Protein AF-A0AA92IZG4-F1 (afdb_monomer)

Mean predicted aligned error: 3.79 Å

Organism: NCBI:txid1854492

pLDDT: mean 94.08, std 7.0, range [58.72, 98.75]

Foldseek 3Di:
DDFDFPAAADDPHPHVAGLQLQLPSLLVRRVVSVVVVVVVCVVVVHDDPLEDEFEDAESSLLSRLSNLVVCVVPPVVPHNHAEYERFLYQQQQLVCLQVCLVQNFQCNQPRVLQNLLSLCVVPVVLDPALVQWFDPPCSVCSNVCPPDPPDPCSSVVADDDDRVRRPPNTTDPVNSCCSNPPCPNSSSVSSNSSNSADDARDHQYEYEFACLHRHRHPVSSVVRQCRNVVVVHDRYYYYHCNVVLCVVVNPCVVVPVVCRSVDVRPPRSVVVSVVVSVVRVVVRD

Sequence (285 aa):
MVATDYYLGYARSNYPYHPFMHADTTANTVMDSLRAARNTAHLRGITLSDKVMLTGFSQGGHASLATQRRIEADHTGEFNVVATAHLVGPYEVSKALINGVSQPIGGVQALVPFQIISWQKIYGDVYAQASDVFNAPYDSTIETLMPIVNYPLDLGKLPRGTPEEAKNAMFKPAYLRDLVENPANGTIVAAKKQDVLGWDPKAPMMLCSGKNDPVVKFFHAQDAFDDFRSRGMKNIALVDVDKNIAQTFGHVRDTDMPTYLREYHGTYDFQFCTQVAKHFFDAYQ

InterPro domains:
  IPR005152 Lipase, secreted [PF03583] (24-68)
  IPR005152 Lipase, secreted [PTHR34853] (2-254)
  IPR029058 Alpha/Beta hydrolase fold [G3DSA:3.40.50.1820] (1-284)
  IPR029058 Alpha/Beta hydrolase fold [SSF53474] (2-241)

Nearest PDB structures (foldseek):
  3h2h-assembly1_A  TM=8.718E-01  e=1.310E-20  Xanthomonas oryzae pv. oryzae
  3h2j-assembly1_A  TM=8.690E-01  e=8.936E-21  Xanthomonas oryzae pv. oryzae
  3h2k-assembly1_A  TM=8.710E-01  e=1.544E-20  Xanthomonas oryzae pv. oryzae
  3h2g-assembly1_A  TM=8.685E-01  e=1.921E-20  Xanthomonas oryzae pv. oryzae
  3h2i-assembly1_A  TM=8.702E-01  e=3.505E-20  Xanthomonas oryzae pv. oryzae

Radius of gyration: 19.17 Å; Cα contacts (8 Å, |Δi|>4): 460; chains: 1; bounding box: 47×45×59 Å

Structure (mmCIF, N/CA/C/O backbone):
data_AF-A0AA92IZG4-F1
#
_entry.id   AF-A0AA92IZG4-F1
#
loop_
_atom_site.group_PDB
_atom_site.id
_atom_site.type_symbol
_atom_site.label_atom_id
_atom_site.label_alt_id
_atom_site.label_comp_id
_atom_site.label_asym_id
_atom_site.label_entity_id
_atom_site.label_seq_id
_atom_site.pdbx_PDB_ins_code
_atom_site.Cartn_x
_atom_site.Cartn_y
_atom_site.Cartn_z
_atom_site.occupancy
_atom_site.B_iso_or_equiv
_atom_site.auth_seq_id
_atom_site.auth_comp_id
_atom_site.auth_asym_id
_atom_site.auth_atom_id
_atom_site.pdbx_PDB_model_num
ATOM 1 N N . MET A 1 1 ? -2.026 0.748 24.895 1.00 63.00 1 MET A N 1
ATOM 2 C CA . MET A 1 1 ? -0.871 -0.065 24.449 1.00 63.00 1 MET A CA 1
ATOM 3 C C . ME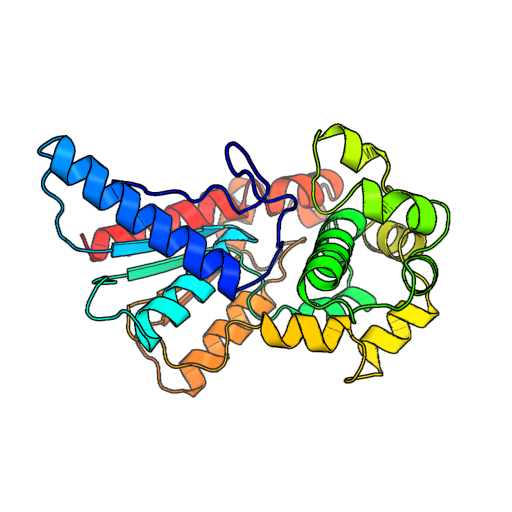T A 1 1 ? -0.827 -0.012 22.931 1.00 63.00 1 MET A C 1
ATOM 5 O O . MET A 1 1 ? -1.894 -0.075 22.340 1.00 63.00 1 MET A O 1
ATOM 9 N N . VAL A 1 2 ? 0.350 0.138 22.316 1.00 71.25 2 VAL A N 1
ATOM 10 C CA . VAL A 1 2 ? 0.512 0.064 20.851 1.00 71.25 2 VAL A CA 1
ATOM 11 C C . VAL A 1 2 ? 1.173 -1.271 20.527 1.00 71.25 2 VAL A C 1
ATOM 13 O O . VAL A 1 2 ? 2.229 -1.570 21.081 1.00 71.25 2 VAL A O 1
ATOM 16 N N . ALA A 1 3 ? 0.535 -2.074 19.680 1.00 63.59 3 ALA A N 1
ATOM 17 C CA . ALA A 1 3 ? 1.096 -3.311 19.153 1.00 63.59 3 ALA A CA 1
ATOM 18 C C . ALA A 1 3 ? 1.493 -3.062 17.697 1.00 63.59 3 ALA A C 1
ATOM 20 O O . ALA A 1 3 ? 0.652 -2.686 16.886 1.00 63.59 3 ALA A O 1
ATOM 21 N N . THR A 1 4 ? 2.775 -3.221 17.388 1.00 66.44 4 THR A N 1
ATOM 22 C CA . THR A 1 4 ? 3.298 -3.115 16.023 1.00 66.44 4 THR A CA 1
ATOM 23 C C . THR A 1 4 ? 3.664 -4.509 15.551 1.00 66.44 4 THR A C 1
ATOM 25 O O . THR A 1 4 ? 4.287 -5.263 16.306 1.00 66.44 4 THR A O 1
ATOM 28 N N . ASP A 1 5 ? 3.308 -4.881 14.330 1.00 63.41 5 ASP A N 1
ATOM 29 C CA . ASP A 1 5 ? 3.906 -6.045 13.702 1.00 63.41 5 ASP A CA 1
ATOM 30 C C . ASP A 1 5 ? 5.224 -5.645 13.032 1.00 63.41 5 ASP A C 1
ATOM 32 O O . ASP A 1 5 ? 5.352 -4.612 12.379 1.00 63.41 5 ASP A O 1
ATOM 36 N N . TYR A 1 6 ? 6.244 -6.471 13.232 1.00 58.72 6 TYR A N 1
ATOM 37 C CA . TYR A 1 6 ? 7.354 -6.508 12.296 1.00 58.72 6 TYR A CA 1
ATOM 38 C C . TYR A 1 6 ? 6.941 -7.551 11.283 1.00 58.72 6 TYR A C 1
ATOM 40 O O . TYR A 1 6 ? 6.874 -8.731 11.633 1.00 58.72 6 TYR A O 1
ATOM 48 N N . TYR A 1 7 ? 6.573 -7.102 10.084 1.00 67.38 7 TYR A N 1
ATOM 49 C CA . TYR A 1 7 ? 6.135 -8.001 9.031 1.00 67.38 7 TYR A CA 1
ATOM 50 C C . TYR A 1 7 ? 7.064 -9.218 8.922 1.00 67.38 7 TYR A C 1
ATOM 52 O O . TYR A 1 7 ? 8.275 -9.109 9.159 1.00 67.38 7 TYR A O 1
ATOM 60 N N . LEU A 1 8 ? 6.507 -10.369 8.527 1.00 77.88 8 LEU A N 1
ATOM 61 C CA . LEU A 1 8 ? 7.309 -11.558 8.225 1.00 77.88 8 LEU A CA 1
ATOM 62 C C . LEU A 1 8 ? 8.503 -11.164 7.346 1.00 77.88 8 LEU A C 1
ATOM 64 O O . LEU A 1 8 ? 8.367 -10.297 6.486 1.00 77.88 8 LEU A O 1
ATOM 68 N N . GLY A 1 9 ? 9.665 -11.759 7.609 1.00 72.25 9 GLY A N 1
ATOM 69 C CA . GLY A 1 9 ? 10.919 -11.459 6.909 1.00 72.25 9 GLY A CA 1
ATOM 70 C C . GLY A 1 9 ? 11.771 -10.344 7.512 1.00 72.25 9 GLY A C 1
ATOM 71 O O . GLY A 1 9 ? 12.913 -10.181 7.092 1.00 72.25 9 GLY A O 1
ATOM 72 N N . TYR A 1 10 ? 11.267 -9.604 8.505 1.00 76.75 10 TYR A N 1
ATOM 73 C CA . TYR A 1 10 ? 12.008 -8.513 9.142 1.00 76.75 10 TYR A CA 1
ATOM 74 C C . TYR A 1 10 ? 12.275 -8.717 10.636 1.00 76.75 10 TYR A C 1
ATOM 76 O O . TYR A 1 10 ? 11.626 -9.501 11.332 1.00 76.75 10 TYR A O 1
ATOM 84 N N . ALA A 1 11 ? 13.241 -7.944 11.143 1.00 81.62 11 ALA A N 1
ATOM 85 C CA . ALA A 1 11 ? 13.651 -7.907 12.544 1.00 81.62 11 ALA A CA 1
ATOM 86 C C . ALA A 1 11 ? 13.966 -9.304 13.112 1.00 81.62 11 ALA A C 1
ATOM 88 O O . ALA A 1 11 ? 14.992 -9.886 12.779 1.00 81.62 11 ALA A O 1
ATOM 89 N N . ARG A 1 12 ? 13.114 -9.827 14.003 1.00 83.31 12 ARG A N 1
ATOM 90 C CA . ARG A 1 12 ? 13.300 -11.132 14.664 1.00 83.31 12 ARG A CA 1
ATOM 91 C C . ARG A 1 12 ? 12.472 -12.259 14.040 1.00 83.31 12 ARG A C 1
ATOM 93 O O . ARG A 1 12 ? 12.443 -13.355 14.594 1.00 83.31 12 ARG A O 1
ATOM 100 N N . SER A 1 13 ? 11.790 -12.002 12.925 1.00 84.06 13 SER A N 1
ATOM 101 C CA . SER A 1 13 ? 11.112 -13.046 12.159 1.00 84.06 13 SER A CA 1
ATOM 102 C C . SER A 1 13 ? 12.136 -14.044 11.613 1.00 84.06 13 SER A C 1
ATOM 104 O O . SER A 1 13 ? 13.119 -13.647 10.998 1.00 84.06 13 SER A O 1
ATOM 106 N N . ASN A 1 14 ? 11.868 -15.340 11.768 1.00 86.25 14 ASN A N 1
ATOM 107 C CA . ASN A 1 14 ? 12.626 -16.410 11.109 1.00 86.25 14 ASN A CA 1
ATOM 108 C C . ASN A 1 14 ? 12.105 -16.737 9.695 1.00 86.25 14 ASN A C 1
ATOM 110 O O . ASN A 1 14 ? 12.655 -17.611 9.028 1.00 86.25 14 ASN A O 1
ATOM 114 N N . TYR A 1 15 ? 11.037 -16.068 9.247 1.00 87.75 15 TYR A N 1
ATOM 115 C CA . TYR A 1 15 ? 10.500 -16.228 7.899 1.00 87.75 15 TYR A CA 1
ATOM 116 C C . TYR A 1 15 ? 11.519 -15.741 6.848 1.00 87.75 15 TYR A C 1
ATOM 118 O O . TYR A 1 15 ? 12.104 -14.675 7.039 1.00 87.75 15 TYR A O 1
ATOM 126 N N . PRO A 1 16 ? 11.749 -16.486 5.751 1.00 87.50 16 PRO A N 1
ATOM 127 C CA . PRO A 1 16 ? 12.904 -16.279 4.871 1.00 87.50 16 PRO A CA 1
ATOM 128 C C . PRO A 1 16 ? 12.793 -15.088 3.908 1.00 87.50 16 PRO A C 1
ATOM 130 O O . PRO A 1 16 ? 13.738 -14.836 3.165 1.00 87.50 16 PRO A O 1
ATOM 133 N N . TYR A 1 17 ? 11.656 -14.392 3.860 1.00 88.56 17 TYR A N 1
ATOM 134 C CA . TYR A 1 17 ? 11.449 -13.205 3.026 1.00 88.56 17 TYR A CA 1
ATOM 135 C C . TYR A 1 17 ? 10.302 -12.337 3.543 1.00 88.56 17 TYR A C 1
ATOM 137 O O . TYR A 1 17 ? 9.520 -12.791 4.372 1.00 88.56 17 TYR A O 1
ATOM 145 N N . HIS A 1 18 ? 10.168 -11.104 3.051 1.00 90.12 18 HIS A N 1
ATOM 146 C CA . HIS A 1 18 ? 9.008 -10.277 3.368 1.00 90.12 18 HIS A CA 1
ATOM 147 C C . HIS A 1 18 ? 7.887 -10.431 2.328 1.00 90.12 18 HIS A C 1
ATOM 149 O O . HIS A 1 18 ? 8.114 -10.098 1.168 1.00 90.12 18 HIS A O 1
ATOM 155 N N . PRO A 1 19 ? 6.680 -10.919 2.690 1.00 92.69 19 PRO A N 1
ATOM 156 C CA . PRO A 1 19 ? 5.539 -10.985 1.778 1.00 92.69 19 PRO A CA 1
ATOM 157 C C . PRO A 1 19 ? 4.939 -9.582 1.586 1.00 92.69 19 PRO A C 1
ATOM 159 O O . PRO A 1 19 ? 3.884 -9.248 2.130 1.00 92.69 19 PRO A O 1
ATOM 162 N N . PHE A 1 20 ? 5.652 -8.728 0.849 1.00 92.69 20 PHE A N 1
ATOM 163 C CA . PHE A 1 20 ? 5.279 -7.332 0.648 1.00 92.69 20 PHE A CA 1
ATOM 164 C C . PHE A 1 20 ? 3.915 -7.223 -0.030 1.00 92.69 20 PHE A C 1
ATOM 166 O O . PHE A 1 20 ? 3.638 -7.912 -1.014 1.00 92.69 20 PHE A O 1
ATOM 173 N N . MET A 1 21 ? 3.069 -6.335 0.500 1.00 93.25 21 MET A N 1
ATOM 174 C CA . MET A 1 21 ? 1.717 -6.087 -0.013 1.00 93.25 21 MET A CA 1
ATOM 175 C C . MET A 1 21 ? 0.839 -7.347 -0.111 1.00 93.25 21 MET A C 1
ATOM 177 O O . MET A 1 21 ? -0.011 -7.429 -0.991 1.00 93.25 21 MET A O 1
ATOM 181 N N . HIS A 1 22 ? 1.030 -8.336 0.770 1.00 96.50 22 HIS A N 1
ATOM 182 C CA . HIS A 1 22 ? 0.180 -9.525 0.824 1.00 96.50 22 HIS A CA 1
ATOM 183 C C . HIS A 1 22 ? -0.827 -9.441 1.983 1.00 96.50 22 HIS A C 1
ATOM 185 O O . HIS A 1 22 ? -0.467 -9.575 3.157 1.00 96.50 22 HIS A O 1
ATOM 191 N N . ALA A 1 23 ? -2.097 -9.209 1.641 1.00 96.00 23 ALA A N 1
ATOM 192 C CA . ALA A 1 23 ? -3.153 -8.842 2.585 1.00 96.00 23 ALA A CA 1
ATOM 193 C C . ALA A 1 23 ? -3.338 -9.877 3.708 1.00 96.00 23 ALA A C 1
ATOM 195 O O . ALA A 1 23 ? -3.396 -9.511 4.881 1.00 96.00 23 ALA A O 1
ATOM 196 N N . ASP A 1 24 ? -3.371 -11.166 3.362 1.00 94.25 24 ASP A N 1
ATOM 197 C CA . ASP A 1 24 ? -3.671 -12.233 4.321 1.00 94.25 24 ASP A CA 1
ATOM 198 C C . ASP A 1 24 ? -2.543 -12.447 5.332 1.00 94.25 24 ASP A C 1
ATOM 200 O O . ASP A 1 24 ? -2.790 -12.573 6.534 1.00 94.25 24 ASP A O 1
ATOM 204 N N . THR A 1 25 ? -1.286 -12.460 4.871 1.00 92.81 25 THR A N 1
ATOM 205 C CA . THR A 1 25 ? -0.144 -12.622 5.787 1.00 92.81 25 THR A CA 1
ATOM 206 C C . THR A 1 25 ? -0.041 -11.443 6.732 1.00 92.81 25 THR A C 1
ATOM 208 O O . THR A 1 25 ? 0.192 -11.647 7.918 1.00 92.81 25 THR A O 1
ATOM 211 N N . THR A 1 26 ? -0.253 -10.230 6.226 1.00 92.00 26 THR A N 1
ATOM 212 C CA . THR A 1 26 ? -0.166 -9.026 7.044 1.00 92.00 26 THR A CA 1
ATOM 213 C C . THR A 1 26 ? -1.316 -8.928 8.048 1.00 92.00 26 THR A C 1
ATOM 215 O O . THR A 1 26 ? -1.090 -8.604 9.209 1.00 92.00 26 THR A O 1
ATOM 218 N N . ALA A 1 27 ? -2.544 -9.282 7.661 1.00 94.69 27 ALA A N 1
ATOM 219 C CA . ALA A 1 27 ? -3.656 -9.331 8.609 1.00 94.69 27 ALA A CA 1
ATOM 220 C C . ALA A 1 27 ? -3.384 -10.318 9.757 1.00 94.69 27 ALA A C 1
ATOM 222 O O . ALA A 1 27 ? -3.639 -10.008 10.923 1.00 94.69 27 ALA A O 1
ATOM 223 N N . ASN A 1 28 ? -2.817 -11.488 9.445 1.00 93.31 28 ASN A N 1
ATOM 224 C CA . ASN A 1 28 ? -2.456 -12.478 10.457 1.00 93.31 28 ASN A CA 1
ATOM 225 C C . ASN A 1 28 ? -1.348 -11.972 11.394 1.00 93.31 28 ASN A C 1
ATOM 227 O O . ASN A 1 28 ? -1.492 -12.104 12.609 1.00 93.31 28 ASN A O 1
ATOM 231 N N . THR A 1 29 ? -0.287 -11.339 10.874 1.00 92.69 29 THR A N 1
ATOM 232 C CA . THR A 1 29 ? 0.798 -10.808 11.723 1.00 92.69 29 THR A CA 1
ATOM 233 C C . THR A 1 29 ? 0.321 -9.715 12.669 1.00 92.69 29 THR A C 1
ATOM 235 O O . THR A 1 29 ? 0.720 -9.705 13.835 1.00 92.69 29 THR A O 1
ATOM 238 N N . VAL A 1 30 ? -0.562 -8.823 12.211 1.00 93.94 30 VAL A N 1
ATOM 239 C CA . VAL A 1 30 ? -1.139 -7.778 13.068 1.00 93.94 30 VAL A CA 1
ATOM 240 C C . VAL A 1 30 ? -2.016 -8.394 14.163 1.00 93.94 30 VAL A C 1
ATOM 242 O O . VAL A 1 30 ? -1.861 -8.040 15.335 1.00 93.94 30 VAL A O 1
ATOM 245 N N . MET A 1 31 ? -2.891 -9.350 13.830 1.00 94.62 31 MET A N 1
ATOM 246 C CA . MET A 1 31 ? -3.725 -10.039 14.828 1.00 94.62 31 MET A CA 1
ATOM 247 C C . MET A 1 31 ? -2.884 -10.800 15.864 1.00 94.62 31 MET A C 1
ATOM 249 O O . MET A 1 31 ? -3.161 -10.717 17.062 1.00 94.62 31 MET A O 1
ATOM 253 N N . ASP A 1 32 ? -1.819 -11.482 15.443 1.00 94.25 32 ASP A N 1
ATOM 254 C CA . ASP A 1 32 ? -0.908 -12.175 16.360 1.00 94.25 32 ASP A CA 1
ATOM 255 C C . ASP A 1 32 ? -0.122 -11.203 17.247 1.00 94.25 32 ASP A C 1
ATOM 257 O O . ASP A 1 32 ? 0.064 -11.464 18.440 1.00 94.25 32 ASP A O 1
ATOM 261 N N . SER A 1 33 ? 0.262 -10.038 16.717 1.00 92.88 33 SER A N 1
ATOM 262 C CA . SER A 1 33 ? 0.863 -8.967 17.518 1.00 92.88 33 SER A CA 1
ATOM 263 C C . SER A 1 33 ? -0.109 -8.449 18.589 1.00 92.88 33 SER A C 1
ATOM 265 O O . SER A 1 33 ? 0.279 -8.289 19.750 1.00 92.88 33 SER A O 1
ATOM 267 N N . LEU A 1 34 ? -1.399 -8.287 18.261 1.00 94.31 34 LEU A N 1
ATOM 268 C CA . LEU A 1 34 ? -2.437 -7.925 19.237 1.00 94.31 34 LEU A CA 1
ATOM 269 C C . LEU A 1 34 ? -2.608 -8.998 20.327 1.00 94.31 34 LEU A C 1
ATOM 271 O O . LEU A 1 34 ? -2.718 -8.661 21.511 1.00 94.31 34 LEU A O 1
ATOM 275 N N . ARG A 1 35 ? -2.587 -10.288 19.963 1.00 95.31 35 ARG A N 1
ATOM 276 C CA . ARG A 1 35 ? -2.639 -11.414 20.918 1.00 95.31 35 ARG A CA 1
ATOM 277 C C . ARG A 1 35 ? -1.435 -11.402 21.861 1.00 95.31 35 ARG A C 1
ATOM 279 O O . ARG A 1 35 ? -1.602 -11.479 23.081 1.00 95.31 35 ARG A O 1
ATOM 286 N N . ALA A 1 36 ? -0.228 -11.244 21.319 1.00 93.62 36 ALA A N 1
ATOM 287 C CA . ALA A 1 36 ? 1.006 -11.178 22.099 1.00 93.62 36 ALA A CA 1
ATOM 288 C C . ALA A 1 36 ? 1.033 -9.960 23.040 1.00 93.62 36 ALA A C 1
ATOM 290 O O . ALA A 1 36 ? 1.446 -10.069 24.201 1.00 93.62 36 ALA A O 1
ATOM 291 N N . ALA A 1 37 ? 0.542 -8.813 22.566 1.00 92.69 37 ALA A N 1
ATOM 292 C CA . ALA A 1 37 ? 0.403 -7.598 23.356 1.00 92.69 37 ALA A CA 1
ATOM 293 C C . ALA A 1 37 ? -0.553 -7.793 24.543 1.00 92.69 37 ALA A C 1
ATOM 295 O O . ALA A 1 37 ? -0.192 -7.475 25.677 1.00 92.69 37 ALA A O 1
ATOM 296 N N . ARG A 1 38 ? -1.729 -8.391 24.314 1.00 94.81 38 ARG A N 1
ATOM 297 C CA . ARG A 1 38 ? -2.699 -8.720 25.375 1.00 94.81 38 ARG A CA 1
ATOM 298 C C . ARG A 1 38 ? -2.124 -9.688 26.408 1.00 94.81 38 ARG A C 1
ATOM 300 O O . ARG A 1 38 ? -2.257 -9.441 27.604 1.00 94.81 38 ARG A O 1
ATOM 307 N N . ASN A 1 39 ? -1.428 -10.737 25.964 1.00 95.12 39 ASN A N 1
ATOM 308 C CA . ASN A 1 39 ? -0.751 -11.671 26.869 1.00 95.12 39 ASN A CA 1
ATOM 309 C C . ASN A 1 39 ? 0.306 -10.947 27.726 1.00 95.12 39 ASN A C 1
ATOM 311 O O . ASN A 1 39 ? 0.334 -11.076 28.947 1.00 95.12 39 ASN A O 1
ATOM 315 N N . THR A 1 40 ? 1.116 -10.088 27.105 1.00 94.69 40 THR A N 1
ATOM 316 C CA . THR A 1 40 ? 2.116 -9.286 27.825 1.00 94.69 40 THR A CA 1
ATOM 317 C C . THR A 1 40 ? 1.470 -8.343 28.841 1.00 94.69 40 THR A C 1
ATOM 319 O O . THR A 1 40 ? 1.954 -8.248 29.966 1.00 94.69 40 THR A O 1
ATOM 322 N N . ALA A 1 41 ? 0.374 -7.668 28.482 1.00 94.75 41 ALA A N 1
ATOM 323 C CA . ALA A 1 41 ? -0.361 -6.802 29.400 1.00 94.75 41 ALA A CA 1
ATOM 324 C C . ALA A 1 41 ? -0.867 -7.586 30.619 1.00 94.75 41 ALA A C 1
ATOM 326 O O . ALA A 1 41 ? -0.630 -7.167 31.751 1.00 94.75 41 ALA A O 1
ATOM 327 N N . HIS A 1 42 ? -1.448 -8.769 30.395 1.00 94.44 42 HIS A N 1
ATOM 328 C CA . HIS A 1 42 ? -1.893 -9.662 31.462 1.00 94.44 42 HIS A CA 1
ATOM 329 C C . HIS A 1 42 ? -0.740 -10.074 32.393 1.00 94.44 42 HIS A C 1
ATOM 331 O O . HIS A 1 42 ? -0.826 -9.878 33.604 1.00 94.44 42 HIS A O 1
ATOM 337 N N . LEU A 1 43 ? 0.385 -10.542 31.837 1.00 96.75 43 LEU A N 1
ATOM 338 C CA . LEU A 1 43 ? 1.582 -10.925 32.604 1.00 96.75 43 LEU A CA 1
ATOM 339 C C . LEU A 1 43 ? 2.214 -9.763 33.386 1.00 96.75 43 LEU A C 1
ATOM 341 O O . LEU A 1 43 ? 2.976 -9.987 34.328 1.00 96.75 43 LEU A O 1
ATOM 345 N N . ARG A 1 44 ? 1.945 -8.520 32.980 1.00 96.44 44 ARG A N 1
ATOM 346 C CA . ARG A 1 44 ? 2.431 -7.301 33.638 1.00 96.44 44 ARG A CA 1
ATOM 347 C C . ARG A 1 44 ? 1.387 -6.643 34.541 1.00 96.44 44 ARG A C 1
ATOM 349 O O . ARG A 1 44 ? 1.685 -5.593 35.099 1.00 96.44 44 ARG A O 1
ATOM 356 N N . GLY A 1 45 ? 0.198 -7.230 34.693 1.00 96.12 45 GLY A N 1
ATOM 357 C CA . GLY A 1 45 ? -0.888 -6.647 35.487 1.00 96.12 45 GLY A CA 1
ATOM 358 C C . GLY A 1 45 ? -1.423 -5.326 34.919 1.00 96.12 45 GLY A C 1
ATOM 359 O O . GLY A 1 45 ? -1.942 -4.504 35.668 1.00 96.12 45 GLY A O 1
ATOM 360 N N . ILE A 1 46 ? -1.269 -5.095 33.612 1.00 96.25 46 ILE A N 1
ATOM 361 C CA . ILE A 1 46 ? -1.788 -3.913 32.919 1.00 96.25 46 ILE A CA 1
ATOM 362 C C . ILE A 1 46 ? -3.228 -4.201 32.490 1.00 96.25 46 ILE A C 1
ATOM 364 O O . ILE A 1 46 ? -3.468 -5.080 31.662 1.00 96.25 46 ILE A O 1
ATOM 368 N N . THR A 1 47 ? -4.179 -3.425 33.005 1.00 94.25 47 THR A N 1
ATOM 369 C CA . THR A 1 47 ? -5.581 -3.483 32.572 1.00 94.25 47 THR A CA 1
ATOM 370 C C . THR A 1 47 ? -5.752 -2.778 31.228 1.00 94.25 47 THR A C 1
ATOM 372 O O . THR A 1 47 ? -5.346 -1.626 31.064 1.00 94.25 47 THR A O 1
ATOM 375 N N . LEU A 1 48 ? -6.369 -3.461 30.266 1.00 93.69 48 LEU A N 1
ATOM 376 C CA . LEU A 1 48 ? -6.732 -2.906 28.962 1.00 93.69 48 LEU A CA 1
ATOM 377 C C . LEU A 1 48 ? -8.233 -2.585 28.936 1.00 93.69 48 LEU A C 1
ATOM 379 O O . LEU A 1 48 ? -9.011 -3.224 29.634 1.00 93.69 48 LEU A O 1
ATOM 383 N N . SER A 1 49 ? -8.648 -1.611 28.122 1.00 93.12 49 SER A N 1
ATOM 384 C CA . SER A 1 49 ? -10.065 -1.246 27.938 1.00 93.12 49 SER A CA 1
ATOM 385 C C . SER A 1 49 ? -10.831 -2.188 26.999 1.00 93.12 49 SER A C 1
ATOM 387 O O . SER A 1 49 ? -11.975 -1.908 26.655 1.00 93.12 49 SER A O 1
ATOM 389 N N . ASP A 1 50 ? -10.178 -3.245 26.509 1.00 90.06 50 ASP A N 1
ATOM 390 C CA . ASP A 1 50 ? -10.623 -4.176 25.460 1.00 90.06 50 ASP A CA 1
ATOM 391 C C . ASP A 1 50 ? -10.926 -3.570 24.079 1.00 90.06 50 ASP A C 1
ATOM 393 O O . ASP A 1 50 ? -10.986 -4.307 23.092 1.00 90.06 50 ASP A O 1
ATOM 397 N N . LYS A 1 51 ? -11.024 -2.240 23.975 1.00 95.31 51 LYS A N 1
ATOM 398 C CA . LYS A 1 51 ? -11.141 -1.497 22.718 1.00 95.31 51 LYS A CA 1
ATOM 399 C C . LYS A 1 51 ? -9.879 -1.654 21.868 1.00 95.31 51 LYS A C 1
ATOM 401 O O . LYS A 1 51 ? -8.759 -1.457 22.342 1.00 95.31 51 LYS A O 1
ATOM 406 N N . VAL A 1 52 ? -10.070 -1.955 20.589 1.00 96.69 52 VAL A N 1
ATOM 407 C CA . VAL A 1 52 ? -9.017 -2.056 19.576 1.00 96.69 52 VAL A CA 1
ATOM 408 C C . VAL A 1 52 ? -9.202 -0.935 18.562 1.00 96.69 52 VAL A C 1
ATOM 410 O O . VAL A 1 52 ? -10.304 -0.703 18.067 1.00 96.69 52 VAL A O 1
ATOM 413 N N . MET A 1 53 ? -8.110 -0.249 18.241 1.00 97.50 53 MET A N 1
ATOM 414 C CA . MET A 1 53 ? -8.047 0.724 17.156 1.00 97.50 53 MET A CA 1
ATOM 415 C C . MET A 1 53 ? -6.949 0.301 16.185 1.00 97.50 53 MET A C 1
ATOM 417 O O . MET A 1 53 ? -5.900 -0.173 16.623 1.00 97.50 53 MET A O 1
ATOM 421 N N . LEU A 1 54 ? -7.189 0.450 14.881 1.00 97.94 54 LEU A N 1
ATOM 422 C CA . LEU A 1 54 ? -6.244 0.037 13.838 1.00 97.94 54 LEU A CA 1
ATOM 423 C C . LEU A 1 54 ? -5.807 1.237 13.011 1.00 97.94 54 LEU A C 1
ATOM 425 O O . LEU A 1 54 ? -6.642 1.988 12.514 1.00 97.94 54 LEU A O 1
ATOM 429 N N . THR A 1 55 ? -4.503 1.389 12.820 1.00 98.00 55 THR A N 1
ATOM 430 C CA . THR A 1 55 ? -3.943 2.387 11.911 1.00 98.00 55 THR A CA 1
ATOM 431 C C . THR A 1 55 ? -2.661 1.888 11.273 1.00 98.00 55 THR A C 1
ATOM 433 O O . THR A 1 55 ? -2.017 0.973 11.783 1.00 98.00 55 THR A O 1
ATOM 436 N N . GLY A 1 56 ? -2.291 2.502 10.160 1.00 97.00 56 GLY A N 1
ATOM 437 C CA . GLY A 1 56 ? -1.008 2.309 9.514 1.00 97.00 56 GLY A CA 1
ATOM 438 C C . GLY A 1 56 ? -0.863 3.248 8.326 1.00 97.00 56 GLY A C 1
ATOM 439 O O . GLY A 1 56 ? -1.853 3.788 7.833 1.00 97.00 56 GLY A O 1
ATOM 440 N N . PHE A 1 57 ? 0.380 3.443 7.892 1.00 97.50 57 PHE A N 1
ATOM 441 C CA . PHE A 1 57 ? 0.763 4.390 6.848 1.00 97.50 57 PHE A CA 1
ATOM 442 C C . PHE A 1 57 ? 1.409 3.687 5.650 1.00 97.50 57 PHE A C 1
ATOM 444 O O . PHE A 1 57 ? 2.202 2.764 5.849 1.00 97.50 57 PHE A O 1
ATOM 451 N N . SER A 1 58 ? 1.117 4.125 4.420 1.00 96.81 58 SER A N 1
ATOM 452 C CA . SER A 1 58 ? 1.678 3.548 3.187 1.00 96.81 58 SER A CA 1
ATOM 453 C C . SER A 1 58 ? 1.311 2.064 3.048 1.00 96.81 58 SER A C 1
ATOM 455 O O . SER A 1 58 ? 0.131 1.719 3.122 1.00 96.81 58 SER A O 1
ATOM 457 N N . GLN A 1 59 ? 2.280 1.149 2.948 1.00 95.31 59 GLN A N 1
ATOM 458 C CA . GLN A 1 59 ? 2.025 -0.293 3.091 1.00 95.31 59 GLN A CA 1
ATOM 459 C C . GLN A 1 59 ? 1.223 -0.609 4.367 1.00 95.31 59 GLN A C 1
ATOM 461 O O . GLN A 1 59 ? 0.318 -1.436 4.339 1.00 95.31 59 GLN A O 1
ATOM 466 N N . GLY A 1 60 ? 1.499 0.087 5.474 1.00 95.81 60 GLY A N 1
ATOM 467 C CA . GLY A 1 60 ? 0.743 -0.028 6.722 1.00 95.81 60 GLY A CA 1
ATOM 468 C C . GLY A 1 60 ? -0.723 0.410 6.593 1.00 95.81 60 GLY A C 1
ATOM 469 O O . GLY A 1 60 ? -1.593 -0.084 7.309 1.00 95.81 60 GLY A O 1
ATOM 470 N N . GLY A 1 61 ? -1.032 1.324 5.672 1.00 97.69 61 GLY A N 1
ATOM 471 C CA . GLY A 1 61 ? -2.406 1.714 5.356 1.00 97.69 61 GLY A CA 1
ATOM 472 C C . GLY A 1 61 ? -3.171 0.548 4.733 1.00 97.69 61 GLY A C 1
ATOM 473 O O . GLY A 1 61 ? -4.263 0.216 5.190 1.00 97.69 61 GLY A O 1
ATOM 474 N N . HIS A 1 62 ? -2.562 -0.131 3.756 1.00 98.12 62 HIS A N 1
ATOM 475 C CA . HIS A 1 62 ? -3.097 -1.373 3.182 1.00 98.12 62 HIS A CA 1
ATOM 476 C C . HIS A 1 62 ? -3.214 -2.485 4.235 1.00 98.12 62 HIS A C 1
ATOM 478 O O . HIS A 1 62 ? -4.285 -3.066 4.400 1.00 98.12 62 HIS A O 1
ATOM 484 N N . ALA A 1 63 ? -2.154 -2.697 5.018 1.00 97.06 63 ALA A N 1
ATOM 485 C CA . ALA A 1 63 ? -2.087 -3.662 6.112 1.00 97.06 63 ALA A CA 1
ATOM 486 C C . ALA A 1 63 ? -3.225 -3.499 7.126 1.00 97.06 63 ALA A C 1
ATOM 488 O O . ALA A 1 63 ? -3.898 -4.463 7.495 1.00 97.06 63 ALA A O 1
ATOM 489 N N . SER A 1 64 ? -3.443 -2.267 7.589 1.00 97.75 64 SER A N 1
ATOM 490 C CA . SER A 1 64 ? -4.452 -1.971 8.603 1.00 97.75 64 SER A CA 1
ATOM 491 C C . SER A 1 64 ? -5.870 -2.163 8.065 1.00 97.75 64 SER A C 1
ATOM 493 O O . SER A 1 64 ? -6.710 -2.689 8.795 1.00 97.75 64 SER A O 1
ATOM 495 N N . LEU A 1 65 ? -6.135 -1.827 6.796 1.00 98.25 65 LEU A N 1
ATOM 496 C CA . LEU A 1 65 ? -7.441 -2.066 6.171 1.00 98.25 65 LEU A CA 1
ATOM 497 C C . LEU A 1 65 ? -7.680 -3.564 5.913 1.00 98.25 65 LEU A C 1
ATOM 499 O O . LEU A 1 65 ? -8.757 -4.076 6.216 1.00 98.25 65 LEU A O 1
ATOM 503 N N . ALA A 1 66 ? -6.658 -4.295 5.452 1.00 98.19 66 ALA A N 1
ATOM 504 C CA . ALA A 1 66 ? -6.699 -5.755 5.329 1.00 98.19 66 ALA A CA 1
ATOM 505 C C . ALA A 1 66 ? -6.980 -6.433 6.681 1.00 98.19 66 ALA A C 1
ATOM 507 O O . ALA A 1 66 ? -7.788 -7.361 6.764 1.00 98.19 66 ALA A O 1
ATOM 508 N N . THR A 1 67 ? -6.347 -5.941 7.749 1.00 98.06 67 THR A N 1
ATOM 509 C CA . THR A 1 67 ? -6.555 -6.433 9.116 1.00 98.06 67 THR A CA 1
ATOM 510 C C . THR A 1 67 ? -7.981 -6.174 9.581 1.00 98.06 67 THR A C 1
ATOM 512 O O . THR A 1 67 ? -8.616 -7.088 10.102 1.00 98.06 67 THR A O 1
ATOM 515 N N . GLN A 1 68 ? -8.513 -4.965 9.366 1.00 98.19 68 GLN A N 1
ATOM 516 C CA . GLN A 1 68 ? -9.903 -4.662 9.709 1.00 98.19 68 GLN A CA 1
ATOM 517 C C . GLN A 1 68 ? -10.856 -5.619 8.988 1.00 98.19 68 GLN A C 1
ATOM 519 O O . GLN A 1 68 ? -11.674 -6.264 9.645 1.00 98.19 68 GLN A O 1
ATOM 524 N N . ARG A 1 69 ? -10.689 -5.779 7.667 1.00 97.94 69 ARG A N 1
ATOM 525 C CA . ARG A 1 69 ? -11.479 -6.714 6.855 1.00 97.94 69 ARG A CA 1
ATOM 526 C C . ARG A 1 69 ? -11.462 -8.121 7.449 1.00 97.94 69 ARG A C 1
ATOM 528 O O . ARG A 1 69 ? -12.509 -8.746 7.594 1.00 97.94 69 ARG A O 1
ATOM 535 N N . ARG A 1 70 ? -10.279 -8.618 7.826 1.00 97.38 70 ARG A N 1
ATOM 536 C CA . ARG A 1 70 ? -10.105 -9.968 8.380 1.00 97.38 70 ARG A CA 1
ATOM 537 C C . ARG A 1 70 ? -10.737 -10.133 9.762 1.00 97.38 70 ARG A C 1
ATOM 539 O O . ARG A 1 70 ? -11.342 -11.170 10.039 1.00 97.38 70 ARG A O 1
ATOM 546 N N . ILE A 1 71 ? -10.600 -9.131 10.628 1.00 97.88 71 ILE A N 1
ATOM 547 C CA . ILE A 1 71 ? -11.187 -9.161 11.970 1.00 97.88 71 ILE A CA 1
ATOM 548 C C . ILE A 1 71 ? -12.712 -9.138 11.886 1.00 97.88 71 ILE A C 1
ATOM 550 O O . ILE A 1 71 ? -13.378 -9.926 12.553 1.00 97.88 71 ILE A O 1
ATOM 554 N N . GLU A 1 72 ? -13.274 -8.260 11.062 1.00 97.25 72 GLU A N 1
ATOM 555 C CA . GLU A 1 72 ? -14.722 -8.080 10.983 1.00 97.25 72 GLU A CA 1
ATOM 556 C C . GLU A 1 72 ? -15.449 -9.201 10.234 1.00 97.25 72 GLU A C 1
ATOM 558 O O . GLU A 1 72 ? -16.652 -9.393 10.457 1.00 97.25 72 GLU A O 1
ATOM 563 N N . ALA A 1 73 ? -14.729 -9.935 9.381 1.00 96.31 73 ALA A N 1
ATOM 564 C CA . ALA A 1 73 ? -15.211 -11.156 8.752 1.00 96.31 73 ALA A CA 1
ATOM 565 C C . ALA A 1 73 ? -15.256 -12.325 9.749 1.00 96.31 73 ALA A C 1
ATOM 567 O O . ALA A 1 73 ? -16.312 -12.927 9.926 1.00 96.31 73 ALA A O 1
ATOM 568 N N . ASP A 1 74 ? -14.138 -12.602 10.436 1.00 95.75 74 ASP A N 1
ATOM 569 C CA . ASP A 1 74 ? -13.933 -13.915 11.071 1.00 95.75 74 ASP A CA 1
ATOM 570 C C . ASP A 1 74 ? -13.590 -13.872 12.574 1.00 95.75 74 ASP A C 1
ATOM 572 O O . ASP A 1 74 ? -13.588 -14.912 13.228 1.00 95.75 74 ASP A O 1
ATOM 576 N N . HIS A 1 75 ? -13.292 -12.700 13.152 1.00 94.56 75 HIS A N 1
ATOM 577 C CA . HIS A 1 75 ? -12.747 -12.580 14.518 1.00 94.56 75 HIS A CA 1
ATOM 578 C C . HIS A 1 75 ? -13.453 -11.518 15.379 1.00 94.56 75 HIS A C 1
ATOM 580 O O . HIS A 1 75 ? -12.878 -11.004 16.343 1.00 94.56 75 HIS A O 1
ATOM 586 N N . THR A 1 76 ? -14.718 -11.199 15.089 1.00 88.19 76 THR A N 1
ATOM 587 C CA . THR A 1 76 ? -15.484 -10.174 15.829 1.00 88.19 76 THR A CA 1
ATOM 588 C C . THR A 1 76 ? -15.678 -10.504 17.310 1.00 88.19 76 THR A C 1
ATOM 590 O O . THR A 1 76 ? -15.896 -9.603 18.112 1.00 88.19 76 THR A O 1
ATOM 593 N N . GLY A 1 77 ? -15.608 -11.786 17.687 1.00 91.69 77 GLY A N 1
ATOM 594 C CA . GLY A 1 77 ? -15.658 -12.218 19.088 1.00 91.69 77 GLY A CA 1
ATOM 595 C C . GLY A 1 77 ? -14.338 -12.040 19.846 1.00 91.69 77 GLY A C 1
ATOM 596 O O . GLY A 1 77 ? -14.335 -12.071 21.072 1.00 91.69 77 GLY A O 1
ATOM 597 N N . GLU A 1 78 ? -13.222 -11.855 19.138 1.00 95.81 78 GLU A N 1
ATOM 598 C CA . GLU A 1 78 ? -11.889 -11.738 19.736 1.00 95.81 78 GLU A CA 1
ATOM 599 C C . GLU A 1 78 ? -11.434 -10.276 19.862 1.00 95.81 78 GLU A C 1
ATOM 601 O O . GLU A 1 78 ? -10.833 -9.880 20.868 1.00 95.81 78 GLU A O 1
ATOM 606 N N . PHE A 1 79 ? -11.698 -9.447 18.851 1.00 96.44 79 PHE A N 1
ATOM 607 C CA . PHE A 1 79 ? -11.225 -8.064 18.803 1.00 96.44 79 PHE A CA 1
ATOM 608 C C . PHE A 1 79 ? -12.398 -7.088 18.706 1.00 96.44 79 PHE A C 1
ATOM 610 O O . PHE A 1 79 ? -13.090 -7.024 17.693 1.00 96.44 79 PHE A O 1
ATOM 617 N N . ASN A 1 80 ? -12.585 -6.278 19.752 1.00 95.94 80 ASN A N 1
ATOM 618 C CA . ASN A 1 80 ? -13.564 -5.196 19.763 1.00 95.94 80 ASN A CA 1
ATOM 619 C C . ASN A 1 80 ? -12.999 -3.965 19.037 1.00 95.94 80 ASN A C 1
ATOM 621 O O . ASN A 1 80 ? -12.455 -3.059 19.671 1.00 95.94 80 ASN A O 1
ATOM 625 N N . VAL A 1 81 ? -13.061 -3.963 17.704 1.00 97.38 81 VAL A N 1
ATOM 626 C CA . VAL A 1 81 ? -12.586 -2.839 16.884 1.00 97.38 81 VAL A CA 1
ATOM 627 C C . VAL A 1 81 ? -13.578 -1.683 16.979 1.00 97.38 81 VAL A C 1
ATOM 629 O O . VAL A 1 81 ? -14.703 -1.784 16.497 1.00 97.38 81 VAL A O 1
ATOM 632 N N . VAL A 1 82 ? -13.160 -0.580 17.601 1.00 97.50 82 VAL A N 1
ATOM 633 C CA . VAL A 1 82 ? -14.032 0.581 17.860 1.00 97.50 82 VAL A CA 1
ATOM 634 C C . VAL A 1 82 ? -13.822 1.738 16.888 1.00 97.50 82 VAL A C 1
ATOM 636 O O . VAL A 1 82 ? -14.710 2.573 16.754 1.00 97.50 82 VAL A O 1
ATOM 639 N N . ALA A 1 83 ? -12.660 1.804 16.235 1.00 98.12 83 ALA A N 1
ATOM 640 C CA . ALA A 1 83 ? -12.319 2.830 15.254 1.00 98.12 83 ALA A CA 1
ATOM 641 C C . ALA A 1 83 ? -11.096 2.412 14.426 1.00 98.12 83 ALA A C 1
ATOM 643 O O . ALA A 1 83 ? -10.151 1.824 14.960 1.00 98.12 83 ALA A O 1
ATOM 644 N N . THR A 1 84 ? -11.065 2.765 13.143 1.00 98.50 84 THR A N 1
ATOM 645 C CA . THR A 1 84 ? -9.911 2.535 12.264 1.00 98.50 84 THR A CA 1
ATOM 646 C C . THR A 1 84 ? -9.533 3.791 11.483 1.00 98.50 84 THR A C 1
ATOM 648 O O . THR A 1 84 ? -10.387 4.582 11.093 1.00 98.50 84 THR A O 1
ATOM 651 N N . ALA A 1 85 ? -8.235 4.010 11.282 1.00 98.50 85 ALA A N 1
ATOM 652 C CA . ALA A 1 85 ? -7.716 5.124 10.498 1.00 98.50 85 ALA A CA 1
ATOM 653 C C . ALA A 1 85 ? -6.610 4.636 9.557 1.00 98.50 85 ALA A C 1
ATOM 655 O O . ALA A 1 85 ? -5.492 4.367 10.001 1.00 98.50 85 ALA A O 1
ATOM 656 N N . HIS A 1 86 ? -6.899 4.517 8.264 1.00 98.38 86 HIS A N 1
ATOM 657 C CA . HIS A 1 86 ? -5.961 4.002 7.266 1.00 98.38 86 HIS A CA 1
ATOM 658 C C . HIS A 1 86 ? -5.335 5.160 6.502 1.00 98.38 86 HIS A C 1
ATOM 660 O O . HIS A 1 86 ? -6.033 5.969 5.888 1.00 98.38 86 HIS A O 1
ATOM 666 N N . LEU A 1 87 ? -4.009 5.250 6.562 1.00 98.50 87 LEU A N 1
ATOM 667 C CA . LEU A 1 87 ? -3.279 6.419 6.099 1.00 98.50 87 LEU A CA 1
ATOM 668 C C . LEU A 1 87 ? -2.528 6.077 4.818 1.00 98.50 87 LEU A C 1
ATOM 670 O O . LEU A 1 87 ? -1.657 5.208 4.814 1.00 98.50 87 LEU A O 1
ATOM 674 N N . VAL A 1 88 ? -2.853 6.786 3.741 1.00 97.81 88 VAL A N 1
ATOM 675 C CA . VAL A 1 88 ? -2.060 6.842 2.506 1.00 97.81 88 VAL A CA 1
ATOM 676 C C . VAL A 1 88 ? -1.747 5.444 1.960 1.00 97.81 88 VAL A C 1
ATOM 678 O O . VAL A 1 88 ? -0.624 5.149 1.565 1.00 97.81 88 VAL A O 1
ATOM 681 N N . GLY A 1 89 ? -2.725 4.535 2.028 1.00 97.50 89 GLY A N 1
ATOM 682 C CA . GLY A 1 89 ? -2.547 3.128 1.678 1.00 97.50 89 GLY A CA 1
ATOM 683 C C . GLY A 1 89 ? -2.938 2.813 0.232 1.00 97.50 89 GLY A C 1
ATOM 684 O O . GLY A 1 89 ? -3.945 3.331 -0.250 1.00 97.50 89 GLY A O 1
ATOM 685 N N . PRO A 1 90 ? -2.193 1.946 -0.476 1.00 97.19 90 PRO A N 1
ATOM 686 C CA . PRO A 1 90 ? -2.593 1.471 -1.796 1.00 97.19 90 PRO A CA 1
ATOM 687 C C . PRO A 1 90 ? -3.678 0.391 -1.668 1.00 97.19 90 PRO A C 1
ATOM 689 O O . PRO A 1 90 ? -3.378 -0.797 -1.594 1.00 97.19 90 PRO A O 1
ATOM 692 N N . TYR A 1 91 ? -4.945 0.803 -1.588 1.00 98.38 91 TYR A N 1
ATOM 693 C CA . TYR A 1 91 ? -6.075 -0.104 -1.326 1.00 98.38 91 TYR A CA 1
ATOM 694 C C . TYR A 1 91 ? -6.509 -0.921 -2.557 1.00 98.38 91 TYR A C 1
ATOM 696 O O . TYR A 1 91 ? -6.943 -2.062 -2.419 1.00 98.38 91 TYR A O 1
ATOM 704 N N . GLU A 1 92 ? -6.354 -0.341 -3.748 1.00 96.88 92 GLU A N 1
ATOM 705 C CA . GLU A 1 92 ? -6.662 -0.941 -5.058 1.00 96.88 92 GLU A CA 1
ATOM 706 C C . GLU A 1 92 ? -5.355 -1.168 -5.841 1.00 96.88 92 GLU A C 1
ATOM 708 O O . GLU A 1 92 ? -4.973 -0.405 -6.734 1.00 96.88 92 GLU A O 1
ATOM 713 N N . VAL A 1 93 ? -4.601 -2.179 -5.414 1.00 97.38 93 VAL A N 1
ATOM 714 C CA . VAL A 1 93 ? -3.250 -2.503 -5.887 1.00 97.38 93 VAL A CA 1
ATOM 715 C C . VAL A 1 93 ? -3.252 -2.870 -7.370 1.00 97.38 93 VAL A C 1
ATOM 717 O O . VAL A 1 93 ? -2.357 -2.450 -8.107 1.00 97.38 93 VAL A O 1
ATOM 720 N N . SER A 1 94 ? -4.260 -3.617 -7.828 1.00 97.75 94 SER A N 1
ATOM 721 C CA . SER A 1 94 ? -4.352 -4.046 -9.229 1.00 97.75 94 SER A CA 1
ATOM 722 C C . SER A 1 94 ? -4.457 -2.855 -10.189 1.00 97.75 94 SER A C 1
ATOM 724 O O . SER A 1 94 ? -3.693 -2.763 -11.154 1.00 97.75 94 SER A O 1
ATOM 726 N N . LYS A 1 95 ? -5.319 -1.882 -9.875 1.00 97.19 95 LYS A N 1
ATOM 727 C CA . LYS A 1 95 ? -5.456 -0.634 -10.637 1.00 97.19 95 LYS A CA 1
ATOM 728 C C . LYS A 1 95 ? -4.189 0.214 -10.591 1.00 97.19 95 LYS A C 1
ATOM 730 O O . LYS A 1 95 ? -3.824 0.800 -11.608 1.00 97.19 95 LYS A O 1
ATOM 735 N N . ALA A 1 96 ? -3.489 0.269 -9.456 1.00 96.88 96 ALA A N 1
ATOM 736 C CA . ALA A 1 96 ? -2.221 0.995 -9.366 1.00 96.88 96 ALA A CA 1
ATOM 737 C C . ALA A 1 96 ? -1.141 0.455 -10.293 1.00 96.88 96 ALA A C 1
ATOM 739 O O . ALA A 1 96 ? -0.419 1.250 -10.893 1.00 96.88 96 ALA A O 1
ATOM 740 N N . LEU A 1 97 ? -1.043 -0.863 -10.441 1.00 97.81 97 LEU A N 1
ATOM 741 C CA . LEU A 1 97 ? -0.077 -1.466 -11.355 1.00 97.81 97 LEU A CA 1
ATOM 742 C C . LEU A 1 97 ? -0.380 -1.114 -12.812 1.00 97.81 97 LEU A C 1
ATOM 744 O O . LEU A 1 97 ? 0.528 -0.715 -13.537 1.00 97.81 97 LEU A O 1
ATOM 748 N N . ILE A 1 98 ? -1.653 -1.172 -13.210 1.00 98.00 98 ILE A N 1
ATOM 749 C CA . ILE A 1 98 ? -2.097 -0.790 -14.558 1.00 98.00 98 ILE A CA 1
ATOM 750 C C . ILE A 1 98 ? -1.841 0.705 -14.803 1.00 98.00 98 ILE A C 1
ATOM 752 O O . ILE A 1 98 ? -1.176 1.079 -15.771 1.00 98.00 98 ILE A O 1
ATOM 756 N N . ASN A 1 99 ? -2.304 1.573 -13.898 1.00 97.12 99 ASN A N 1
ATOM 757 C CA . ASN A 1 99 ? -2.115 3.021 -14.014 1.00 97.12 99 ASN A CA 1
ATOM 758 C C . ASN A 1 99 ? -0.628 3.401 -14.026 1.00 97.12 99 ASN A C 1
ATOM 760 O O . ASN A 1 99 ? -0.222 4.255 -14.817 1.00 97.12 99 ASN A O 1
ATOM 764 N N . GLY A 1 100 ? 0.188 2.729 -13.210 1.00 96.81 100 GLY A N 1
ATOM 765 C CA . GLY A 1 100 ? 1.626 2.958 -13.069 1.00 96.81 100 GLY A CA 1
ATOM 766 C C . GLY A 1 100 ? 2.432 2.743 -14.351 1.00 96.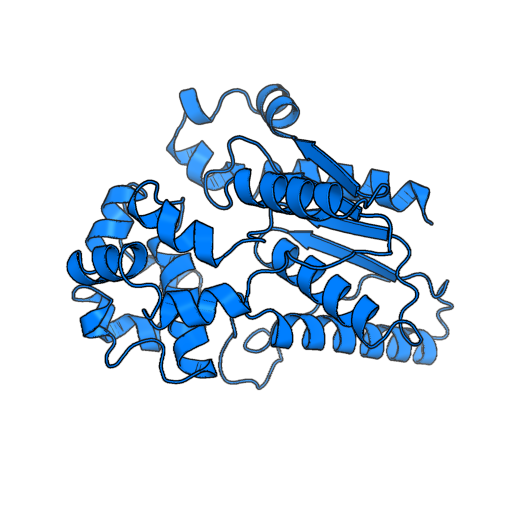81 100 GLY A C 1
ATOM 767 O O . GLY A 1 100 ? 3.531 3.284 -14.472 1.00 96.81 100 GLY A O 1
ATOM 768 N N . VAL A 1 101 ? 1.884 2.028 -15.342 1.00 97.62 101 VAL A N 1
ATOM 769 C CA . VAL A 1 101 ? 2.505 1.912 -16.670 1.00 97.62 101 VAL A CA 1
ATOM 770 C C . VAL A 1 101 ? 2.503 3.248 -17.409 1.00 97.62 101 VAL A C 1
ATOM 772 O O . VAL A 1 101 ? 3.500 3.595 -18.042 1.00 97.62 101 VAL A O 1
ATOM 775 N N . SER A 1 102 ? 1.415 4.013 -17.309 1.00 97.25 102 SER A N 1
ATOM 776 C CA . SER A 1 102 ? 1.274 5.324 -17.963 1.00 97.25 102 SER A CA 1
ATOM 777 C C . SER A 1 102 ? 1.638 6.501 -17.052 1.00 97.25 102 SER A C 1
ATOM 779 O O . SER A 1 102 ? 2.042 7.555 -17.536 1.00 97.25 102 SER A O 1
ATOM 781 N N . GLN A 1 103 ? 1.511 6.324 -15.736 1.00 96.56 103 GLN A N 1
ATOM 782 C CA . GLN A 1 103 ? 1.755 7.341 -14.717 1.00 96.56 103 GLN A CA 1
ATOM 783 C C . GLN A 1 103 ? 2.598 6.746 -13.578 1.00 96.56 103 GLN A C 1
ATOM 785 O O . GLN A 1 103 ? 2.068 6.467 -12.498 1.00 96.56 103 GLN A O 1
ATOM 790 N N . PRO A 1 104 ? 3.903 6.505 -13.798 1.00 96.88 104 PRO A N 1
ATOM 791 C CA . PRO A 1 104 ? 4.741 5.866 -12.795 1.00 96.88 104 PRO A CA 1
ATOM 792 C C . PRO A 1 104 ? 4.874 6.703 -11.526 1.00 96.88 104 PRO A C 1
ATOM 794 O O . PRO A 1 104 ? 4.941 7.934 -11.546 1.00 96.88 104 PRO A O 1
ATOM 797 N N . ILE A 1 105 ? 4.944 5.994 -10.406 1.00 96.44 105 ILE A N 1
ATOM 798 C CA . ILE A 1 105 ? 5.057 6.570 -9.069 1.00 96.44 105 ILE A CA 1
ATOM 799 C C . ILE A 1 105 ? 6.516 6.849 -8.690 1.00 96.44 105 ILE A C 1
ATOM 801 O O . ILE A 1 105 ? 7.449 6.228 -9.209 1.00 96.44 105 ILE A O 1
ATOM 805 N N . GLY A 1 106 ? 6.723 7.741 -7.722 1.00 94.19 106 GLY A N 1
ATOM 806 C CA . GLY A 1 106 ? 8.017 7.858 -7.049 1.00 94.19 106 GLY A CA 1
ATOM 807 C C . GLY A 1 106 ? 8.418 6.520 -6.418 1.00 94.19 106 GLY A C 1
ATOM 808 O O . GLY A 1 106 ? 7.621 5.902 -5.718 1.00 94.19 106 GLY A O 1
ATOM 809 N N . GLY A 1 107 ? 9.639 6.049 -6.685 1.00 93.06 107 GLY A N 1
ATOM 810 C CA . GLY A 1 107 ? 10.127 4.771 -6.153 1.00 93.06 107 GLY A CA 1
ATOM 811 C C . GLY A 1 107 ? 9.613 3.521 -6.878 1.00 93.06 107 GLY A C 1
ATOM 812 O O . GLY A 1 107 ? 9.787 2.417 -6.358 1.00 93.06 107 GLY A O 1
ATOM 813 N N . VAL A 1 108 ? 9.016 3.658 -8.072 1.00 96.12 108 VAL A N 1
ATOM 814 C CA . VAL A 1 108 ? 8.519 2.539 -8.901 1.00 96.12 108 VAL A CA 1
ATOM 815 C C . VAL A 1 108 ? 9.541 1.409 -9.068 1.00 96.12 108 VAL A C 1
ATOM 817 O O . VAL A 1 108 ? 9.184 0.240 -8.966 1.00 96.12 108 VAL A O 1
ATOM 820 N N . GLN A 1 109 ? 10.820 1.743 -9.239 1.00 94.62 109 GLN A N 1
ATOM 821 C CA . GLN A 1 109 ? 11.919 0.796 -9.415 1.00 94.62 109 GLN A CA 1
ATOM 822 C C . GLN A 1 109 ? 12.25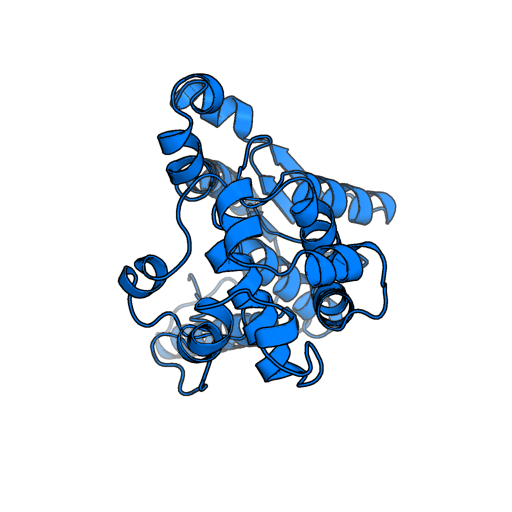3 -0.020 -8.162 1.00 94.62 109 GLN A C 1
ATOM 824 O O . GLN A 1 109 ? 13.030 -0.962 -8.249 1.00 94.62 109 GLN A O 1
ATOM 829 N N . ALA A 1 110 ? 11.714 0.352 -7.002 1.00 93.12 110 ALA A N 1
ATOM 830 C CA . ALA A 1 110 ? 11.865 -0.394 -5.761 1.00 93.12 110 ALA A CA 1
ATOM 831 C C . ALA A 1 110 ? 10.552 -1.082 -5.375 1.00 93.12 110 ALA A C 1
ATOM 833 O O . ALA A 1 110 ? 10.532 -2.288 -5.154 1.00 93.12 110 ALA A O 1
ATOM 834 N N . LEU A 1 111 ? 9.449 -0.329 -5.339 1.00 94.38 111 LEU A N 1
ATOM 835 C CA . LEU A 1 111 ? 8.167 -0.798 -4.809 1.00 94.38 111 LEU A CA 1
ATOM 836 C C . LEU A 1 111 ? 7.525 -1.884 -5.681 1.00 94.38 111 LEU A C 1
ATOM 838 O O . LEU A 1 111 ? 7.078 -2.900 -5.154 1.00 94.38 111 LEU A O 1
ATOM 842 N N . VAL A 1 112 ? 7.508 -1.699 -7.005 1.00 96.88 112 VAL A N 1
ATOM 843 C CA . VAL A 1 112 ? 6.850 -2.647 -7.920 1.00 96.88 112 VAL A CA 1
ATOM 844 C C . VAL A 1 112 ? 7.637 -3.958 -8.045 1.00 96.88 112 VAL A C 1
ATOM 846 O O . VAL A 1 112 ? 7.019 -5.017 -7.927 1.00 96.88 112 VAL A O 1
ATOM 849 N N . PRO A 1 113 ? 8.980 -3.960 -8.192 1.00 96.44 113 PRO A N 1
ATOM 850 C CA . PRO A 1 113 ? 9.734 -5.209 -8.137 1.00 96.44 113 PRO A CA 1
ATOM 851 C C . PRO A 1 113 ? 9.564 -5.932 -6.797 1.00 96.44 113 PRO A C 1
ATOM 853 O O . PRO A 1 113 ? 9.406 -7.148 -6.791 1.00 96.44 113 PRO A O 1
ATOM 856 N N . PHE A 1 114 ? 9.500 -5.211 -5.669 1.00 94.56 114 PHE A N 1
ATOM 857 C CA . PHE A 1 114 ? 9.282 -5.841 -4.363 1.00 94.56 114 PHE A CA 1
ATOM 858 C C . PHE A 1 114 ? 7.942 -6.595 -4.343 1.00 94.56 114 PHE A C 1
ATOM 860 O O . PHE A 1 114 ? 7.905 -7.762 -3.949 1.00 94.56 114 PHE A O 1
ATOM 867 N N . GLN A 1 115 ? 6.860 -5.985 -4.842 1.00 95.50 115 GLN A N 1
ATOM 868 C CA . GLN A 1 115 ? 5.556 -6.650 -4.988 1.00 95.50 115 GLN A CA 1
ATOM 869 C C . GLN A 1 115 ? 5.659 -7.910 -5.855 1.00 95.50 115 GLN A C 1
ATOM 871 O O . GLN A 1 115 ? 5.325 -8.998 -5.391 1.00 95.50 115 GLN A O 1
ATOM 876 N N . ILE A 1 116 ? 6.187 -7.779 -7.076 1.00 97.56 116 ILE A N 1
ATOM 877 C CA . ILE A 1 116 ? 6.277 -8.878 -8.049 1.00 97.56 116 ILE A CA 1
ATOM 878 C C . ILE A 1 116 ? 7.084 -10.054 -7.486 1.00 97.56 116 ILE A C 1
ATOM 880 O O . ILE A 1 116 ? 6.617 -11.191 -7.523 1.00 97.56 116 ILE A O 1
ATOM 884 N N . ILE A 1 117 ? 8.267 -9.794 -6.919 1.00 96.19 117 ILE A N 1
ATOM 885 C CA . ILE A 1 117 ? 9.126 -10.850 -6.367 1.00 96.19 117 ILE A CA 1
ATOM 886 C C . ILE A 1 117 ? 8.497 -11.474 -5.113 1.00 96.19 117 ILE A C 1
ATOM 888 O O . ILE A 1 117 ? 8.554 -12.692 -4.944 1.00 96.19 117 ILE A O 1
ATOM 892 N N . SER A 1 118 ? 7.853 -10.679 -4.250 1.00 95.12 118 SER A N 1
ATOM 893 C CA . SER A 1 118 ? 7.133 -11.212 -3.082 1.00 95.12 118 SER A CA 1
ATOM 894 C C . SER A 1 118 ? 6.018 -12.153 -3.508 1.00 95.12 118 SER A C 1
ATOM 896 O O . SER A 1 118 ? 5.916 -13.265 -2.999 1.00 95.12 118 SER A O 1
ATOM 898 N N . TRP A 1 119 ? 5.206 -11.742 -4.479 1.00 97.44 119 TRP A N 1
ATOM 899 C CA . TRP A 1 119 ? 4.108 -12.557 -4.977 1.00 97.44 119 TRP A CA 1
ATOM 900 C C . TRP A 1 119 ? 4.601 -13.781 -5.744 1.00 97.44 119 TRP A C 1
ATOM 902 O O . TRP A 1 119 ? 3.990 -14.836 -5.610 1.00 97.44 119 TRP A O 1
ATOM 912 N N . GLN A 1 120 ? 5.735 -13.708 -6.448 1.00 97.25 120 GLN A N 1
ATOM 913 C CA . GLN A 1 120 ? 6.364 -14.896 -7.028 1.00 97.25 120 GLN A CA 1
ATOM 914 C C . GLN A 1 120 ? 6.769 -15.900 -5.941 1.00 97.25 120 GLN A C 1
ATOM 916 O O . GLN A 1 120 ? 6.535 -17.095 -6.100 1.00 97.25 120 GLN A O 1
ATOM 921 N N . LYS A 1 121 ? 7.338 -15.448 -4.815 1.00 95.25 121 LYS A N 1
ATOM 922 C CA . LYS A 1 121 ? 7.688 -16.338 -3.691 1.00 95.25 121 LYS A CA 1
ATOM 923 C C . LYS A 1 121 ? 6.462 -16.960 -3.013 1.00 95.25 121 LYS A C 1
ATOM 925 O O . LYS A 1 121 ? 6.588 -18.043 -2.448 1.00 95.25 121 LYS A O 1
ATOM 930 N N . ILE A 1 122 ? 5.312 -16.285 -3.058 1.00 95.81 122 ILE A N 1
ATOM 931 C CA . ILE A 1 122 ? 4.061 -16.744 -2.436 1.00 95.81 122 ILE A CA 1
ATOM 932 C C . ILE A 1 122 ? 3.281 -17.682 -3.366 1.00 95.81 122 ILE A C 1
ATOM 934 O O . ILE A 1 122 ? 2.845 -18.744 -2.928 1.00 95.81 122 ILE A O 1
ATOM 938 N N . TYR A 1 123 ? 3.078 -17.289 -4.625 1.00 97.38 123 TYR A N 1
ATOM 939 C CA . TYR A 1 123 ? 2.179 -17.973 -5.562 1.00 97.38 123 TYR A CA 1
ATOM 940 C C . TYR A 1 123 ? 2.905 -18.878 -6.563 1.00 97.38 123 TYR A C 1
ATOM 942 O O . TYR A 1 123 ? 2.339 -19.875 -6.999 1.00 97.38 123 TYR A O 1
ATOM 950 N N . GLY A 1 124 ? 4.167 -18.583 -6.887 1.00 97.12 124 GLY A N 1
ATOM 951 C CA . GLY A 1 124 ? 4.996 -19.400 -7.777 1.00 97.12 124 GLY A CA 1
ATOM 952 C C . GLY A 1 124 ? 4.714 -19.243 -9.275 1.00 97.12 124 GLY A C 1
ATOM 953 O O . GLY A 1 124 ? 5.488 -19.756 -10.080 1.00 97.12 124 GLY A O 1
ATOM 954 N N . ASP A 1 125 ? 3.661 -18.521 -9.656 1.00 96.44 125 ASP A N 1
ATOM 955 C CA . ASP A 1 125 ? 3.148 -18.412 -11.027 1.00 96.44 125 ASP A CA 1
ATOM 956 C C . ASP A 1 125 ? 2.998 -16.957 -11.516 1.00 96.44 125 ASP A C 1
ATOM 958 O O . ASP A 1 125 ? 2.264 -16.681 -12.465 1.00 96.44 125 ASP A O 1
ATOM 962 N N . VAL A 1 126 ? 3.706 -16.009 -10.892 1.00 98.00 126 VAL A N 1
ATOM 963 C CA . VAL A 1 126 ? 3.646 -14.582 -11.255 1.00 98.00 126 VAL A CA 1
ATOM 964 C C . VAL A 1 126 ? 4.411 -14.299 -12.549 1.00 98.00 126 VAL A C 1
ATOM 966 O O . VAL A 1 126 ? 3.952 -13.514 -13.380 1.00 98.00 126 VAL A O 1
ATOM 969 N N . TYR A 1 127 ? 5.560 -14.948 -12.740 1.00 97.06 127 TYR A N 1
ATOM 970 C CA . TYR A 1 127 ? 6.339 -14.933 -13.980 1.00 97.06 127 TYR A CA 1
ATOM 971 C C . TYR A 1 127 ? 7.104 -16.254 -14.154 1.00 97.06 127 TYR A C 1
ATOM 973 O O . TYR A 1 127 ? 7.349 -16.968 -13.183 1.00 97.06 127 TYR A O 1
ATOM 981 N N . ALA A 1 128 ? 7.511 -16.582 -15.386 1.00 97.12 128 ALA A N 1
ATOM 982 C CA . ALA A 1 128 ? 8.282 -17.799 -15.659 1.00 97.12 128 ALA A CA 1
ATOM 983 C C . ALA A 1 128 ? 9.773 -17.638 -15.312 1.00 97.12 128 ALA A C 1
ATOM 985 O O . ALA A 1 128 ? 10.362 -18.503 -14.668 1.00 97.12 128 ALA A O 1
ATOM 986 N N . GLN A 1 129 ? 10.379 -16.516 -15.706 1.00 96.88 129 GLN A N 1
ATOM 987 C CA . GLN A 1 129 ? 11.747 -16.134 -15.338 1.00 96.88 129 GLN A CA 1
ATOM 988 C C . GLN A 1 129 ? 11.864 -14.611 -15.178 1.00 96.88 129 GLN A C 1
ATOM 990 O O . GLN A 1 129 ? 11.152 -13.849 -15.834 1.00 96.88 129 GLN A O 1
ATOM 995 N N . ALA A 1 130 ? 12.784 -14.145 -14.329 1.00 97.38 130 ALA A N 1
ATOM 996 C CA . ALA A 1 130 ? 12.957 -12.715 -14.052 1.00 97.38 130 ALA A CA 1
ATOM 997 C C . ALA A 1 130 ? 13.280 -11.892 -15.315 1.00 97.38 130 ALA A C 1
ATOM 999 O O . ALA A 1 130 ? 12.860 -10.741 -15.438 1.00 97.38 130 ALA A O 1
ATOM 1000 N N . SER A 1 131 ? 13.963 -12.495 -16.290 1.00 97.75 131 SER A N 1
ATOM 1001 C CA . SER A 1 131 ? 14.279 -11.879 -17.580 1.00 97.75 131 SER A CA 1
ATOM 1002 C C . SER A 1 131 ? 13.071 -11.708 -18.505 1.00 97.75 131 SER A C 1
ATOM 1004 O O . SER A 1 131 ? 13.207 -11.045 -19.529 1.00 97.75 131 SER A O 1
ATOM 1006 N N . ASP A 1 132 ? 11.885 -12.223 -18.179 1.00 97.56 132 ASP A N 1
ATOM 1007 C CA . ASP A 1 132 ? 10.652 -11.875 -18.902 1.00 97.56 132 ASP A CA 1
ATOM 1008 C C . ASP A 1 132 ? 10.080 -10.531 -18.424 1.00 97.56 132 ASP A C 1
ATOM 1010 O O . ASP A 1 132 ? 9.373 -9.848 -19.165 1.00 97.56 132 ASP A O 1
ATOM 1014 N N . VAL A 1 133 ? 10.428 -10.133 -17.198 1.00 98.44 133 VAL A N 1
ATOM 1015 C CA . VAL A 1 133 ? 9.869 -8.975 -16.492 1.00 98.44 133 VAL A CA 1
ATOM 1016 C C . VAL A 1 133 ? 10.831 -7.790 -16.515 1.00 98.44 133 VAL A C 1
ATOM 1018 O O . VAL A 1 133 ? 10.457 -6.674 -16.891 1.00 98.44 133 VAL A O 1
ATOM 1021 N N . PHE A 1 134 ? 12.078 -8.031 -16.119 1.00 98.56 134 PHE A N 1
ATOM 1022 C CA . PHE A 1 134 ? 13.070 -6.999 -15.843 1.00 98.56 134 PHE A CA 1
ATOM 1023 C C . PHE A 1 134 ? 14.100 -6.893 -16.972 1.00 98.56 134 PHE A C 1
ATOM 1025 O O . PHE A 1 134 ? 14.407 -7.869 -17.658 1.00 98.56 134 PHE A O 1
ATOM 1032 N N . ASN A 1 135 ? 14.642 -5.695 -17.189 1.00 98.50 135 ASN A N 1
ATOM 1033 C CA . ASN A 1 135 ? 15.761 -5.496 -18.111 1.00 98.50 135 ASN A CA 1
ATOM 1034 C C . ASN A 1 135 ? 17.088 -5.901 -17.457 1.00 98.50 135 ASN A C 1
ATOM 1036 O O . ASN A 1 135 ? 17.236 -5.836 -16.236 1.00 98.50 135 ASN A O 1
ATOM 1040 N N . ALA A 1 136 ? 18.091 -6.229 -18.272 1.00 96.88 136 ALA A N 1
ATOM 1041 C CA . ALA A 1 136 ? 19.463 -6.351 -17.792 1.00 96.88 136 ALA A CA 1
ATOM 1042 C C . ALA A 1 136 ? 19.977 -4.995 -17.257 1.00 96.88 136 ALA A C 1
ATOM 1044 O O . ALA A 1 136 ? 19.679 -3.959 -17.858 1.00 96.88 136 ALA A O 1
ATOM 1045 N N . PRO A 1 137 ? 20.763 -4.968 -16.163 1.00 95.56 137 PRO A N 1
ATOM 1046 C CA . PRO A 1 137 ? 21.264 -6.114 -15.388 1.00 95.56 137 PRO A CA 1
ATOM 1047 C C . PRO A 1 137 ? 20.326 -6.578 -14.249 1.00 95.56 137 PRO A C 1
ATOM 1049 O O . PRO A 1 137 ? 20.708 -7.420 -13.431 1.00 95.56 137 PRO A O 1
ATOM 1052 N N . TYR A 1 138 ? 19.131 -5.998 -14.131 1.00 96.56 138 TYR A N 1
ATOM 1053 C CA . TYR A 1 138 ? 18.229 -6.212 -12.996 1.00 96.56 138 TYR A CA 1
ATOM 1054 C C . TYR A 1 138 ? 17.604 -7.605 -12.989 1.00 96.56 138 TYR A C 1
ATOM 1056 O O . TYR A 1 138 ? 17.475 -8.194 -11.921 1.00 96.56 138 TYR A O 1
ATOM 1064 N N . ASP A 1 139 ? 17.311 -8.172 -14.157 1.00 96.62 139 ASP A N 1
ATOM 1065 C CA . ASP A 1 139 ? 16.847 -9.557 -14.315 1.00 96.62 139 ASP A CA 1
ATOM 1066 C C . ASP A 1 139 ? 17.704 -10.598 -13.579 1.00 96.62 139 ASP A C 1
ATOM 1068 O O . ASP A 1 139 ? 17.171 -11.535 -12.994 1.00 96.62 139 ASP A O 1
ATOM 1072 N N . SER A 1 140 ? 19.022 -10.407 -13.552 1.00 94.75 140 SER A N 1
ATOM 1073 C CA . SER A 1 140 ? 19.968 -11.314 -12.891 1.00 94.75 140 SER A CA 1
ATOM 1074 C C . SER A 1 140 ? 20.184 -11.039 -11.398 1.00 94.75 140 SER A C 1
ATOM 1076 O O . SER A 1 140 ? 20.742 -11.876 -10.692 1.00 94.75 140 SER A O 1
ATOM 1078 N N . THR A 1 141 ? 19.776 -9.868 -10.898 1.00 92.25 141 THR A N 1
ATOM 1079 C CA . THR A 1 141 ? 20.128 -9.406 -9.541 1.00 92.25 141 THR A CA 1
ATOM 1080 C C . THR A 1 141 ? 18.922 -9.197 -8.629 1.00 92.25 141 THR A C 1
ATOM 1082 O O . THR A 1 141 ? 19.054 -9.309 -7.408 1.00 92.25 141 THR A O 1
ATOM 1085 N N . ILE A 1 142 ? 17.739 -8.930 -9.187 1.00 92.44 142 ILE A N 1
ATOM 1086 C CA . ILE A 1 142 ? 16.570 -8.476 -8.427 1.00 92.44 142 ILE A CA 1
ATOM 1087 C C . ILE A 1 142 ? 16.031 -9.536 -7.458 1.00 92.44 142 ILE A C 1
ATOM 1089 O O . ILE A 1 142 ? 15.676 -9.197 -6.335 1.00 92.44 142 ILE A O 1
ATOM 1093 N N . GLU A 1 143 ? 16.060 -10.820 -7.827 1.00 91.25 143 GLU A N 1
ATOM 1094 C CA . GLU A 1 143 ? 15.603 -11.930 -6.970 1.00 91.25 143 GLU A CA 1
ATOM 1095 C C . GLU A 1 143 ? 16.521 -12.198 -5.769 1.00 91.25 143 GLU A C 1
ATOM 1097 O O . GLU A 1 143 ? 16.133 -12.885 -4.825 1.00 91.25 143 GLU A O 1
ATOM 1102 N N . THR A 1 144 ? 17.755 -11.689 -5.812 1.00 87.44 144 THR A N 1
ATOM 1103 C CA . THR A 1 144 ? 18.681 -11.719 -4.668 1.00 87.44 144 THR A CA 1
ATOM 1104 C C . THR A 1 144 ? 18.554 -10.449 -3.831 1.00 87.44 144 THR A C 1
ATOM 1106 O O . THR A 1 144 ? 18.772 -10.470 -2.622 1.00 87.44 144 THR A O 1
ATOM 1109 N N . LEU A 1 145 ? 18.201 -9.333 -4.472 1.00 86.69 145 LEU A N 1
ATOM 1110 C CA . LEU A 1 145 ? 18.011 -8.037 -3.826 1.00 86.69 145 LEU A CA 1
ATOM 1111 C C . LEU A 1 145 ? 16.678 -7.937 -3.068 1.00 86.69 145 LEU A C 1
ATOM 1113 O O . LEU A 1 145 ? 16.549 -7.148 -2.137 1.00 86.69 145 LEU A O 1
ATOM 1117 N N . MET A 1 146 ? 15.676 -8.697 -3.504 1.00 87.19 146 MET A N 1
ATOM 1118 C CA . MET A 1 146 ? 14.304 -8.689 -3.005 1.00 87.19 146 MET A CA 1
ATOM 1119 C C . MET A 1 146 ? 13.802 -10.135 -2.860 1.00 87.19 146 MET A C 1
ATOM 1121 O O . MET A 1 146 ? 14.257 -11.004 -3.596 1.00 87.19 146 MET A O 1
ATOM 1125 N N . PRO A 1 147 ? 12.876 -10.433 -1.928 1.00 74.94 147 PRO A N 1
ATOM 1126 C CA . PRO A 1 147 ? 12.092 -9.503 -1.120 1.00 74.94 147 PRO A CA 1
ATOM 1127 C C . PRO A 1 147 ? 12.666 -9.259 0.288 1.00 74.94 147 PRO A C 1
ATOM 1129 O O . PRO A 1 147 ? 11.918 -9.068 1.243 1.00 74.94 147 PRO A O 1
ATOM 1132 N N . ILE A 1 148 ? 13.993 -9.262 0.454 1.00 75.00 148 ILE A N 1
ATOM 1133 C CA . ILE A 1 148 ? 14.638 -8.725 1.661 1.00 75.00 148 ILE A CA 1
ATOM 1134 C C . ILE A 1 148 ? 15.631 -7.645 1.250 1.00 75.00 148 ILE A C 1
ATOM 1136 O O . ILE A 1 148 ? 16.711 -7.938 0.747 1.00 75.00 148 ILE A O 1
ATOM 1140 N N . VAL A 1 149 ? 15.288 -6.392 1.545 1.00 71.31 149 VAL A N 1
ATOM 1141 C CA . VAL A 1 149 ? 16.247 -5.286 1.482 1.00 71.31 149 VAL A CA 1
ATOM 1142 C C . VAL A 1 149 ? 17.019 -5.273 2.799 1.00 71.31 149 VAL A C 1
ATOM 1144 O O . VAL A 1 149 ? 16.519 -4.786 3.812 1.00 71.31 149 VAL A O 1
ATOM 1147 N N . ASN A 1 150 ? 18.217 -5.860 2.795 1.00 68.19 150 ASN A N 1
ATOM 1148 C CA . ASN A 1 150 ? 19.041 -6.003 3.999 1.00 68.19 150 ASN A CA 1
ATOM 1149 C C . ASN A 1 150 ? 19.647 -4.667 4.446 1.00 68.19 150 ASN A C 1
ATOM 1151 O O . ASN A 1 150 ? 19.754 -4.406 5.644 1.00 68.19 150 ASN A O 1
ATOM 1155 N N . TYR A 1 151 ? 20.017 -3.810 3.491 1.00 72.06 151 TYR A N 1
ATOM 1156 C CA . TYR A 1 151 ? 20.626 -2.512 3.769 1.00 72.06 151 TYR A CA 1
ATOM 1157 C C . TYR A 1 151 ? 20.003 -1.411 2.907 1.00 72.06 151 TYR A C 1
ATOM 1159 O O . TYR A 1 151 ? 19.788 -1.628 1.719 1.00 72.06 151 TYR A O 1
ATOM 1167 N N . PRO A 1 152 ? 19.800 -0.182 3.420 1.00 72.19 152 PRO A N 1
ATOM 1168 C CA . PRO A 1 152 ? 19.318 0.934 2.598 1.00 72.19 152 PRO A CA 1
ATOM 1169 C C . PRO A 1 152 ? 20.163 1.184 1.336 1.00 72.19 152 PRO A C 1
ATOM 1171 O O . PRO A 1 152 ? 19.638 1.586 0.301 1.00 72.19 152 PRO A O 1
ATOM 1174 N N . LEU A 1 153 ? 21.469 0.892 1.399 1.00 78.44 153 LEU A N 1
ATOM 1175 C CA . LEU A 1 153 ? 22.396 0.995 0.266 1.00 78.44 153 LEU A CA 1
ATOM 1176 C C . LEU A 1 153 ? 22.076 0.030 -0.885 1.00 78.44 153 LEU A C 1
ATOM 1178 O O . LEU A 1 153 ? 22.445 0.316 -2.023 1.00 78.44 153 LEU A O 1
ATOM 1182 N N . ASP A 1 154 ? 21.375 -1.076 -0.624 1.00 81.38 154 ASP A N 1
ATOM 1183 C CA . ASP A 1 154 ? 20.959 -2.030 -1.655 1.00 81.38 154 ASP A CA 1
ATOM 1184 C C . ASP A 1 154 ? 20.009 -1.388 -2.672 1.00 81.38 154 ASP A C 1
ATOM 1186 O O . ASP A 1 154 ? 20.090 -1.688 -3.863 1.00 81.38 154 ASP A O 1
ATOM 1190 N N . LEU A 1 155 ? 19.199 -0.410 -2.248 1.00 82.81 155 LEU A N 1
ATOM 1191 C CA . LEU A 1 155 ? 18.352 0.375 -3.153 1.00 82.81 155 LEU A CA 1
ATOM 1192 C C . LEU A 1 155 ? 19.171 1.256 -4.107 1.00 82.81 155 LEU A C 1
ATOM 1194 O O . LEU A 1 155 ? 18.693 1.622 -5.178 1.00 82.81 155 LEU A O 1
ATOM 1198 N N . GLY A 1 156 ? 20.428 1.555 -3.767 1.00 85.94 156 GLY A N 1
ATOM 1199 C CA . GLY A 1 156 ? 21.352 2.283 -4.634 1.00 85.94 156 GLY A CA 1
ATOM 1200 C C . GLY A 1 156 ? 21.779 1.510 -5.886 1.00 85.94 156 GLY A C 1
ATOM 1201 O O . GLY A 1 156 ? 22.333 2.132 -6.793 1.00 85.94 156 GLY A O 1
ATOM 1202 N N . LYS A 1 157 ? 21.519 0.193 -5.942 1.00 89.25 157 LYS A N 1
ATOM 1203 C CA . LYS A 1 157 ? 21.765 -0.677 -7.106 1.00 89.25 157 LYS A CA 1
ATOM 1204 C C . LYS A 1 157 ? 20.661 -0.580 -8.164 1.00 89.25 157 LYS A C 1
ATOM 1206 O O . LYS A 1 157 ? 20.854 -1.064 -9.273 1.00 89.25 157 LYS A O 1
ATOM 1211 N N . LEU A 1 158 ? 19.518 0.018 -7.829 1.00 93.06 158 LEU A N 1
ATOM 1212 C CA . LEU A 1 158 ? 18.372 0.182 -8.723 1.00 93.06 158 LEU A CA 1
ATOM 1213 C C . LEU A 1 158 ? 18.562 1.395 -9.655 1.00 93.06 158 LEU A C 1
ATOM 1215 O O . LEU A 1 158 ? 19.377 2.277 -9.355 1.00 93.06 158 LEU A O 1
ATOM 1219 N N . PRO A 1 159 ? 17.815 1.477 -10.775 1.00 94.69 159 PRO A N 1
ATOM 1220 C CA . PRO A 1 159 ? 17.827 2.648 -11.639 1.00 94.69 159 PRO A CA 1
ATOM 1221 C C . PRO A 1 159 ? 17.576 3.946 -10.872 1.00 94.69 159 PRO A C 1
ATOM 1223 O O . PRO A 1 159 ? 16.791 4.006 -9.921 1.00 94.69 159 PRO A O 1
ATOM 1226 N N . ARG A 1 160 ? 18.223 5.012 -11.335 1.00 91.62 160 ARG A N 1
ATOM 1227 C CA . ARG A 1 160 ? 17.977 6.385 -10.884 1.00 91.62 160 ARG A CA 1
ATOM 1228 C C . ARG A 1 160 ? 17.247 7.160 -11.977 1.00 91.62 160 ARG A C 1
ATOM 1230 O O . ARG A 1 160 ? 17.100 6.669 -13.091 1.00 91.62 160 ARG A O 1
ATOM 1237 N N . GLY A 1 161 ? 16.844 8.380 -11.646 1.00 91.62 161 GLY A N 1
ATOM 1238 C CA . GLY A 1 161 ? 16.159 9.287 -12.560 1.00 91.62 161 GLY A CA 1
ATOM 1239 C C . GLY A 1 161 ? 14.729 9.560 -12.123 1.00 91.62 161 GLY A C 1
ATOM 1240 O O . GLY A 1 161 ? 14.329 9.267 -10.992 1.00 91.62 161 GLY A O 1
ATOM 1241 N N . THR A 1 162 ? 13.974 10.155 -13.032 1.00 93.44 162 THR A N 1
ATOM 1242 C CA . THR A 1 162 ? 12.533 10.363 -12.899 1.00 93.44 162 THR A CA 1
ATOM 1243 C C . THR A 1 162 ? 11.789 9.022 -12.810 1.00 93.44 162 THR A C 1
ATOM 1245 O O . THR A 1 162 ? 12.319 7.992 -13.236 1.00 93.44 162 THR A O 1
ATOM 1248 N N . PRO A 1 163 ? 10.542 9.003 -12.302 1.00 95.19 163 PRO A N 1
ATOM 1249 C CA . PRO A 1 163 ? 9.712 7.797 -12.307 1.00 95.19 163 PRO A CA 1
ATOM 1250 C C . PRO A 1 163 ? 9.623 7.104 -13.677 1.00 95.19 163 PRO A C 1
ATOM 1252 O O . PRO A 1 163 ? 9.674 5.878 -13.752 1.00 95.19 163 PRO A O 1
ATOM 1255 N N . GLU A 1 164 ? 9.542 7.877 -14.762 1.00 97.00 164 GLU A N 1
ATOM 1256 C CA . GLU A 1 164 ? 9.464 7.348 -16.128 1.00 97.00 164 GLU A CA 1
ATOM 1257 C C . GLU A 1 164 ? 10.775 6.685 -16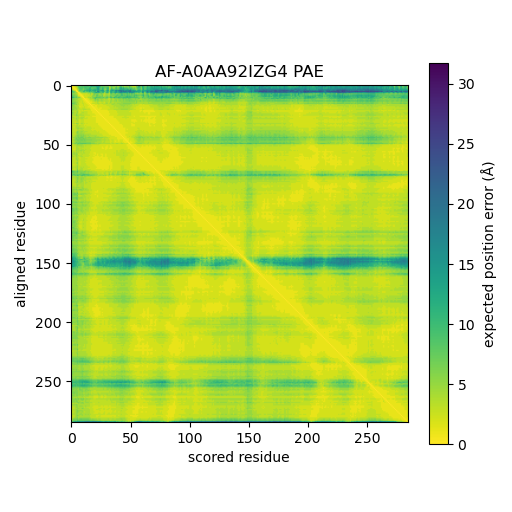.565 1.00 97.00 164 GLU A C 1
ATOM 1259 O O . GLU A 1 164 ? 10.765 5.547 -17.036 1.00 97.00 164 GLU A O 1
ATOM 1264 N N . GLU A 1 165 ? 11.913 7.349 -16.348 1.00 97.44 165 GLU A N 1
ATOM 1265 C CA . GLU A 1 165 ? 13.237 6.787 -16.643 1.00 97.44 165 GLU A CA 1
ATOM 1266 C C . GLU A 1 165 ? 13.494 5.516 -15.828 1.00 97.44 165 GLU A C 1
ATOM 1268 O O . GLU A 1 165 ? 13.941 4.508 -16.374 1.00 97.44 165 GLU A O 1
ATOM 1273 N N . ALA A 1 166 ? 13.152 5.532 -14.537 1.00 97.31 166 ALA A N 1
ATOM 1274 C CA . ALA A 1 166 ? 13.358 4.402 -13.643 1.00 97.31 166 ALA A CA 1
ATOM 1275 C C . ALA A 1 166 ? 12.474 3.197 -14.016 1.00 97.31 166 ALA A C 1
ATOM 1277 O O . ALA A 1 166 ? 12.962 2.066 -14.029 1.00 97.31 166 ALA A O 1
ATOM 1278 N N . LYS A 1 167 ? 11.202 3.426 -14.380 1.00 97.94 167 LYS A N 1
ATOM 1279 C CA . LYS A 1 167 ? 10.294 2.389 -14.903 1.00 97.94 167 LYS A CA 1
ATOM 1280 C C . LYS A 1 167 ? 10.844 1.779 -16.194 1.00 97.94 167 LYS A C 1
ATOM 1282 O O . LYS A 1 167 ? 10.936 0.558 -16.292 1.00 97.94 167 LYS A O 1
ATOM 1287 N N . ASN A 1 168 ? 11.235 2.614 -17.159 1.00 98.19 168 ASN A N 1
ATOM 1288 C CA . ASN A 1 168 ? 11.711 2.159 -18.469 1.00 98.19 168 ASN A CA 1
ATOM 1289 C C . ASN A 1 168 ? 13.065 1.444 -18.383 1.00 98.19 168 ASN A C 1
ATOM 1291 O O . ASN A 1 168 ? 13.308 0.499 -19.129 1.00 98.19 168 ASN A O 1
ATOM 1295 N N . ALA A 1 169 ? 13.930 1.848 -17.450 1.00 98.19 169 ALA A N 1
ATOM 1296 C CA . ALA A 1 169 ? 15.165 1.134 -17.155 1.00 98.19 169 ALA A CA 1
ATOM 1297 C C . ALA A 1 169 ? 14.900 -0.210 -16.459 1.00 98.19 169 ALA A C 1
ATOM 1299 O O . ALA A 1 169 ? 15.582 -1.186 -16.758 1.00 98.19 169 ALA A O 1
ATOM 1300 N N . MET A 1 170 ? 13.909 -0.287 -15.565 1.00 97.94 170 MET A N 1
ATOM 1301 C CA . MET A 1 170 ? 13.620 -1.494 -14.786 1.00 97.94 170 MET A CA 1
ATOM 1302 C C . MET A 1 170 ? 12.891 -2.578 -15.591 1.00 97.94 170 MET A C 1
ATOM 1304 O O . MET A 1 170 ? 13.280 -3.742 -15.530 1.00 97.94 170 MET A O 1
ATOM 1308 N N . PHE A 1 171 ? 11.843 -2.219 -16.334 1.00 98.62 171 PHE A N 1
ATOM 1309 C CA . PHE A 1 171 ? 10.879 -3.179 -16.880 1.00 98.62 171 PHE A CA 1
ATOM 1310 C C . PHE A 1 171 ? 10.941 -3.316 -18.397 1.00 98.62 171 PHE A C 1
ATOM 1312 O O . PHE A 1 171 ? 11.152 -2.345 -19.130 1.00 98.62 171 PHE A O 1
ATOM 1319 N N . LYS A 1 172 ? 10.666 -4.526 -18.888 1.00 98.62 172 LYS A N 1
ATOM 1320 C CA . LYS A 1 172 ? 10.539 -4.777 -20.324 1.00 98.62 172 LYS A CA 1
ATOM 1321 C C . LYS A 1 172 ? 9.285 -4.098 -20.883 1.00 98.62 172 LYS A C 1
ATOM 1323 O O . LYS A 1 172 ? 8.196 -4.317 -20.353 1.00 98.62 172 LYS A O 1
ATOM 1328 N N . PRO A 1 173 ? 9.367 -3.376 -22.018 1.00 98.38 173 PRO A N 1
ATOM 1329 C CA . PRO A 1 173 ? 8.185 -2.772 -22.636 1.00 98.38 173 PRO A CA 1
ATOM 1330 C C . PRO A 1 173 ? 7.087 -3.783 -22.988 1.00 98.38 173 PRO A C 1
ATOM 1332 O O . PRO A 1 173 ? 5.907 -3.460 -22.911 1.00 98.38 173 PRO A O 1
ATOM 1335 N N . ALA A 1 174 ? 7.461 -5.010 -23.370 1.00 98.31 174 ALA A N 1
ATOM 1336 C CA . ALA A 1 174 ? 6.501 -6.082 -23.634 1.00 98.31 174 ALA A CA 1
ATOM 1337 C C . ALA A 1 174 ? 5.750 -6.508 -22.366 1.00 98.31 174 ALA A C 1
ATOM 1339 O O . ALA A 1 174 ? 4.537 -6.678 -22.416 1.00 98.31 174 ALA A O 1
ATOM 1340 N N . TYR A 1 175 ? 6.455 -6.600 -21.236 1.00 98.50 175 TYR A N 1
ATOM 1341 C CA . TYR A 1 175 ? 5.851 -6.911 -19.946 1.00 98.50 175 TYR A CA 1
ATOM 1342 C C . TYR A 1 175 ? 4.900 -5.805 -19.480 1.00 98.50 175 TYR A C 1
ATOM 1344 O O . TYR A 1 175 ? 3.792 -6.090 -19.046 1.00 98.50 175 TYR A O 1
ATOM 1352 N N . LEU A 1 176 ? 5.294 -4.535 -19.632 1.00 98.50 176 LEU A N 1
ATOM 1353 C CA . LEU A 1 176 ? 4.432 -3.398 -19.294 1.00 98.50 176 LEU A CA 1
ATOM 1354 C C . LEU A 1 176 ? 3.142 -3.366 -20.129 1.00 98.50 176 LEU A C 1
ATOM 1356 O O . LEU A 1 176 ? 2.094 -3.016 -19.597 1.00 98.50 176 LEU A O 1
ATOM 1360 N N . ARG A 1 177 ? 3.196 -3.743 -21.415 1.00 98.50 177 ARG A N 1
ATOM 1361 C CA . ARG A 1 177 ? 1.982 -3.888 -22.237 1.00 98.50 177 ARG A CA 1
ATOM 1362 C C . ARG A 1 177 ? 1.107 -5.040 -21.757 1.00 98.50 177 ARG A C 1
ATOM 1364 O O . ARG A 1 177 ? -0.086 -4.840 -21.570 1.00 98.50 177 ARG A O 1
ATOM 1371 N N . ASP A 1 178 ? 1.700 -6.207 -21.504 1.00 98.25 178 ASP A N 1
ATOM 1372 C CA . ASP A 1 178 ? 0.967 -7.375 -21.002 1.00 98.25 178 ASP A CA 1
ATOM 1373 C C . ASP A 1 178 ? 0.285 -7.080 -19.653 1.00 98.25 178 ASP A C 1
ATOM 1375 O O . ASP A 1 178 ? -0.878 -7.418 -19.466 1.00 98.25 178 ASP A O 1
ATOM 1379 N N . LEU A 1 179 ? 0.943 -6.337 -18.758 1.00 97.12 179 LEU A N 1
ATOM 1380 C CA . LEU A 1 179 ? 0.370 -5.890 -17.484 1.00 97.12 179 LEU A CA 1
ATOM 1381 C C . LEU A 1 179 ? -0.935 -5.081 -17.657 1.00 97.12 179 LEU A C 1
ATOM 1383 O O . LEU A 1 179 ? -1.818 -5.157 -16.807 1.00 97.12 179 LEU A O 1
ATOM 1387 N N . VAL A 1 180 ? -1.059 -4.299 -18.737 1.00 98.00 180 VAL A N 1
ATOM 1388 C CA . VAL A 1 180 ? -2.238 -3.459 -19.022 1.00 98.00 180 VAL A CA 1
ATOM 1389 C C . VAL A 1 180 ? -3.299 -4.221 -19.815 1.00 98.00 180 VAL A C 1
ATOM 1391 O O . VAL A 1 180 ? -4.491 -4.080 -19.551 1.00 98.00 180 VAL A O 1
ATOM 1394 N N . GLU A 1 181 ? -2.876 -5.000 -20.808 1.00 97.94 181 GLU A N 1
ATOM 1395 C CA . GLU A 1 181 ? -3.762 -5.587 -21.818 1.00 97.94 181 GLU A CA 1
ATOM 1396 C C . GLU A 1 181 ? -4.259 -6.989 -21.440 1.00 97.94 181 GLU A C 1
ATOM 1398 O O . GLU A 1 181 ? -5.332 -7.403 -21.883 1.00 97.94 181 GLU A O 1
ATOM 1403 N N . ASN A 1 182 ? -3.511 -7.726 -20.615 1.00 97.88 182 ASN A N 1
ATOM 1404 C CA . ASN A 1 182 ? -3.784 -9.124 -20.309 1.00 97.88 182 ASN A CA 1
ATOM 1405 C C . ASN A 1 182 ? -4.294 -9.306 -18.865 1.00 97.88 182 ASN A C 1
ATOM 1407 O O . ASN A 1 182 ? -3.507 -9.335 -17.916 1.00 97.88 182 ASN A O 1
ATOM 1411 N N . PRO A 1 183 ? -5.605 -9.533 -18.654 1.00 95.75 183 PRO A N 1
ATOM 1412 C CA . PRO A 1 183 ? -6.151 -9.761 -17.317 1.00 95.75 183 PRO A CA 1
ATOM 1413 C C . PRO A 1 183 ? -5.683 -11.077 -16.672 1.00 95.75 183 PRO A C 1
ATOM 1415 O O . PRO A 1 183 ? -5.913 -11.252 -15.473 1.00 95.75 183 PRO A O 1
ATOM 1418 N N . ALA A 1 184 ? -5.072 -11.983 -17.447 1.00 97.56 184 ALA A N 1
ATOM 1419 C CA . ALA A 1 184 ? -4.475 -13.232 -16.984 1.00 97.56 184 ALA A CA 1
ATOM 1420 C C . ALA A 1 184 ? -2.964 -13.117 -16.705 1.00 97.56 184 ALA A C 1
ATOM 1422 O O . ALA A 1 184 ? -2.346 -14.116 -16.341 1.00 97.56 184 ALA A O 1
ATOM 1423 N N . ASN A 1 185 ? -2.364 -11.927 -16.839 1.00 98.38 185 ASN A N 1
ATOM 1424 C CA . ASN A 1 185 ? -0.999 -11.683 -16.380 1.00 98.38 185 ASN A CA 1
ATOM 1425 C C . ASN A 1 185 ? -0.869 -12.062 -14.889 1.00 98.38 185 ASN A C 1
ATOM 1427 O O . ASN A 1 185 ? -1.667 -11.613 -14.059 1.00 98.38 185 ASN A O 1
ATOM 1431 N N . GLY A 1 186 ? 0.140 -12.868 -14.541 1.00 98.38 186 GLY A N 1
ATOM 1432 C CA . GLY A 1 186 ? 0.306 -13.421 -13.191 1.00 98.38 186 GLY A CA 1
ATOM 1433 C C . GLY A 1 186 ? 0.414 -12.352 -12.098 1.00 98.38 186 GLY A C 1
ATOM 1434 O O . GLY A 1 186 ? -0.174 -12.498 -11.026 1.00 98.38 186 GLY A O 1
ATOM 1435 N N . THR A 1 187 ? 1.063 -11.221 -12.387 1.00 98.31 187 THR A N 1
ATOM 1436 C CA . THR A 1 187 ? 1.142 -10.077 -11.465 1.00 98.31 187 THR A CA 1
ATOM 1437 C C . THR A 1 187 ? -0.216 -9.425 -11.250 1.00 98.31 187 THR A C 1
ATOM 1439 O O . THR A 1 187 ? -0.557 -9.117 -10.112 1.00 98.31 187 THR A O 1
ATOM 1442 N N . ILE A 1 188 ? -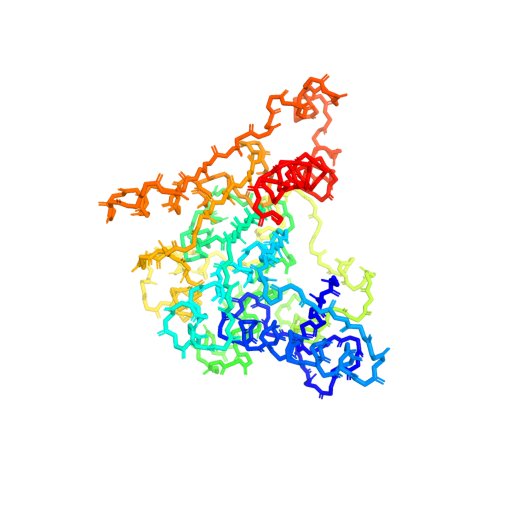1.026 -9.246 -12.296 1.00 98.31 188 ILE A N 1
ATOM 1443 C CA . ILE A 1 188 ? -2.381 -8.689 -12.153 1.00 98.31 188 ILE A CA 1
ATOM 1444 C C . ILE A 1 188 ? -3.299 -9.647 -11.391 1.00 98.31 188 ILE A C 1
ATOM 1446 O O . ILE A 1 188 ? -4.066 -9.210 -10.530 1.00 98.31 188 ILE A O 1
ATOM 1450 N N . VAL A 1 189 ? -3.206 -10.951 -11.657 1.00 98.56 189 VAL A N 1
ATOM 1451 C CA . VAL A 1 189 ? -3.954 -11.975 -10.913 1.00 98.56 189 VAL A CA 1
ATOM 1452 C C . VAL A 1 189 ? -3.564 -11.962 -9.432 1.00 98.56 189 VAL A C 1
ATOM 1454 O O . VAL A 1 189 ? -4.443 -11.991 -8.569 1.00 98.56 189 VAL A O 1
ATOM 1457 N N . ALA A 1 190 ? -2.268 -11.870 -9.124 1.00 98.44 190 ALA A N 1
ATOM 1458 C CA . ALA A 1 190 ? -1.776 -11.746 -7.756 1.00 98.44 190 ALA A CA 1
ATOM 1459 C C . ALA A 1 190 ? -2.236 -10.439 -7.092 1.00 98.44 190 ALA A C 1
ATOM 1461 O O . ALA A 1 190 ? -2.703 -10.476 -5.954 1.00 98.44 190 ALA A O 1
ATOM 1462 N N . ALA A 1 191 ? -2.168 -9.311 -7.803 1.00 98.25 191 ALA A N 1
ATOM 1463 C CA . ALA A 1 191 ? -2.541 -7.993 -7.298 1.00 98.25 191 ALA A CA 1
ATOM 1464 C C . ALA A 1 191 ? -4.030 -7.888 -6.957 1.00 98.25 191 ALA A C 1
ATOM 1466 O O . ALA A 1 191 ? -4.370 -7.346 -5.912 1.00 98.25 191 ALA A O 1
ATOM 1467 N N . LYS A 1 192 ? -4.916 -8.475 -7.774 1.00 98.06 192 LYS A N 1
ATOM 1468 C CA . LYS A 1 192 ? -6.364 -8.513 -7.497 1.00 98.06 192 LYS A CA 1
ATOM 1469 C C . LYS A 1 192 ? -6.698 -9.205 -6.175 1.00 98.06 192 LYS A C 1
ATOM 1471 O O . LYS A 1 192 ? -7.638 -8.809 -5.497 1.00 98.06 192 LYS A O 1
ATOM 1476 N N . LYS A 1 193 ? -5.913 -10.212 -5.769 1.00 97.69 193 LYS A N 1
ATOM 1477 C CA . LYS A 1 193 ? -6.059 -10.856 -4.448 1.00 97.69 193 LYS A CA 1
ATOM 1478 C C . LYS A 1 193 ? -5.674 -9.915 -3.296 1.00 97.69 193 LYS A C 1
ATOM 1480 O O . LYS A 1 193 ? -6.087 -10.148 -2.163 1.00 97.69 193 LYS A O 1
ATOM 1485 N N . GLN A 1 194 ? -4.902 -8.863 -3.579 1.00 97.88 194 GLN A N 1
ATOM 1486 C CA . GLN A 1 194 ? -4.452 -7.876 -2.594 1.00 97.88 194 GLN A CA 1
ATOM 1487 C C . GLN A 1 194 ? -5.345 -6.644 -2.534 1.00 97.88 194 GLN A C 1
ATOM 1489 O O . GLN A 1 194 ? -5.147 -5.824 -1.643 1.00 97.88 194 GLN A O 1
ATOM 1494 N N . ASP A 1 195 ? -6.323 -6.495 -3.426 1.00 98.38 195 ASP A N 1
ATOM 1495 C CA . ASP A 1 195 ? -7.278 -5.398 -3.324 1.00 98.38 195 ASP A CA 1
ATOM 1496 C C . ASP A 1 195 ? -8.099 -5.554 -2.029 1.00 98.38 195 ASP A C 1
ATOM 1498 O O . ASP A 1 195 ? -8.578 -6.641 -1.677 1.00 98.38 195 ASP A O 1
ATOM 1502 N N . VAL A 1 196 ? -8.227 -4.461 -1.275 1.00 97.56 196 VAL A N 1
ATOM 1503 C CA . VAL A 1 196 ? -8.886 -4.420 0.049 1.00 97.56 196 VAL A CA 1
ATOM 1504 C C . VAL A 1 196 ? -10.194 -3.627 0.038 1.00 97.56 196 VAL A C 1
ATOM 1506 O O . VAL A 1 196 ? -10.648 -3.136 1.071 1.00 97.56 196 VAL A O 1
ATOM 1509 N N . LEU A 1 197 ? -10.815 -3.554 -1.138 1.00 96.62 197 LEU A N 1
ATOM 1510 C CA . LEU A 1 197 ? -12.156 -3.026 -1.382 1.00 96.62 197 LEU A CA 1
ATOM 1511 C C . LEU A 1 197 ? -13.156 -4.190 -1.484 1.00 96.62 197 LEU A C 1
ATOM 1513 O O . LEU A 1 197 ? -12.786 -5.363 -1.372 1.00 96.62 197 LEU A O 1
ATOM 1517 N N . GLY A 1 198 ? -14.430 -3.883 -1.698 1.00 95.94 198 GLY A N 1
ATOM 1518 C CA . GLY A 1 198 ? -15.430 -4.875 -2.073 1.00 95.94 198 GLY A CA 1
ATOM 1519 C C . GLY A 1 198 ? -16.176 -5.525 -0.908 1.00 95.94 198 GLY A C 1
ATOM 1520 O O . GLY A 1 198 ? -16.804 -6.567 -1.096 1.00 95.94 198 GLY A O 1
ATOM 1521 N N . TRP A 1 199 ? -16.104 -4.942 0.287 1.00 97.06 199 TRP A N 1
ATOM 1522 C CA . TRP A 1 199 ? -16.657 -5.496 1.525 1.00 97.06 199 TRP A CA 1
ATOM 1523 C C . TRP A 1 199 ? -17.308 -4.402 2.384 1.00 97.06 199 TRP A C 1
ATOM 1525 O O . TRP A 1 199 ? -17.141 -3.218 2.103 1.00 97.06 199 TRP A O 1
ATOM 1535 N N . ASP A 1 200 ? -18.057 -4.803 3.414 1.00 96.75 200 ASP A N 1
ATOM 1536 C CA . ASP A 1 200 ? -18.891 -3.899 4.216 1.00 96.75 200 ASP A CA 1
ATOM 1537 C C . ASP A 1 200 ? -18.257 -3.635 5.601 1.00 96.75 200 ASP A C 1
ATOM 1539 O O . ASP A 1 200 ? -18.468 -4.431 6.525 1.00 96.75 200 ASP A O 1
ATOM 1543 N N . PRO A 1 201 ? -17.466 -2.554 5.774 1.00 97.06 201 PRO A N 1
ATOM 1544 C CA . PRO A 1 201 ? -16.871 -2.203 7.063 1.00 97.06 201 PRO A CA 1
ATOM 1545 C C . PRO A 1 201 ? -17.908 -1.822 8.125 1.00 97.06 201 PRO A C 1
ATOM 1547 O O . PRO A 1 201 ? -18.807 -1.013 7.907 1.00 97.06 201 PRO A O 1
ATOM 1550 N N . LYS A 1 202 ? -17.736 -2.381 9.322 1.00 95.88 202 LYS A N 1
ATOM 1551 C CA . LYS A 1 202 ? -18.603 -2.226 10.493 1.00 95.88 202 LYS A CA 1
ATOM 1552 C C . LYS A 1 202 ? -18.086 -1.147 11.436 1.00 95.88 202 LYS A C 1
ATOM 1554 O O . LYS A 1 202 ? -18.877 -0.324 11.896 1.00 95.88 202 LYS A O 1
ATOM 1559 N N . ALA A 1 203 ? -16.789 -1.139 11.747 1.00 96.94 203 ALA A N 1
ATOM 1560 C CA . ALA A 1 203 ? -16.215 -0.133 12.632 1.00 96.94 203 ALA A CA 1
ATOM 1561 C C . ALA A 1 203 ? -16.140 1.242 11.937 1.00 96.94 203 ALA A C 1
ATOM 1563 O O . ALA A 1 203 ? -15.905 1.306 10.727 1.00 96.94 203 ALA A O 1
ATOM 1564 N N . PRO A 1 204 ? -16.321 2.353 12.677 1.00 98.19 204 PRO A N 1
ATOM 1565 C CA . PRO A 1 204 ? -16.050 3.693 12.169 1.00 98.19 204 PRO A CA 1
ATOM 1566 C C . PRO A 1 204 ? -14.652 3.798 11.555 1.00 98.19 204 PRO A C 1
ATOM 1568 O O . PRO A 1 204 ? -13.668 3.432 12.197 1.00 98.19 204 PRO A O 1
ATOM 1571 N N . MET A 1 205 ? -14.572 4.333 10.339 1.00 98.31 205 MET A N 1
ATOM 1572 C CA . MET A 1 205 ? -13.359 4.343 9.523 1.00 98.31 205 MET A CA 1
ATOM 1573 C C . MET A 1 205 ? -13.004 5.757 9.050 1.00 98.31 205 MET A C 1
ATOM 1575 O O . MET A 1 205 ? -13.858 6.512 8.580 1.00 98.31 205 MET A O 1
ATOM 1579 N N . MET A 1 206 ? -11.718 6.091 9.111 1.00 98.50 206 MET A N 1
ATOM 1580 C CA . MET A 1 206 ? -11.126 7.287 8.519 1.00 98.50 206 MET A CA 1
ATOM 1581 C C . MET A 1 206 ? -10.071 6.896 7.480 1.00 98.50 206 MET A C 1
ATOM 1583 O O . MET A 1 206 ? -9.093 6.226 7.798 1.00 98.50 206 MET A O 1
ATOM 1587 N N . LEU A 1 207 ? -10.237 7.353 6.245 1.00 98.75 207 LEU A N 1
ATOM 1588 C CA . LEU A 1 207 ? -9.207 7.327 5.212 1.00 98.75 207 LEU A CA 1
ATOM 1589 C C . LEU A 1 207 ? -8.546 8.705 5.157 1.00 98.75 207 LEU A C 1
ATOM 1591 O O . LEU A 1 207 ? -9.232 9.726 5.205 1.00 98.75 207 LEU A O 1
ATOM 1595 N N . CYS A 1 208 ? -7.223 8.760 5.045 1.00 98.69 208 CYS A N 1
ATOM 1596 C CA . CYS A 1 208 ? -6.512 10.028 4.878 1.00 98.69 208 CYS A CA 1
ATOM 1597 C C . CYS A 1 208 ? -5.394 9.907 3.850 1.00 98.69 208 CYS A C 1
ATOM 1599 O O . CYS A 1 208 ? -4.658 8.922 3.862 1.00 98.69 208 CYS A O 1
ATOM 1601 N N . SER A 1 209 ? -5.274 10.897 2.965 1.00 98.25 209 SER A N 1
ATOM 1602 C CA . SER A 1 209 ? -4.237 10.968 1.928 1.00 98.25 209 SER A CA 1
ATOM 1603 C C . SER A 1 209 ? -4.105 12.391 1.392 1.00 98.25 209 SER A C 1
ATOM 1605 O O . SER A 1 209 ? -5.095 13.117 1.346 1.00 98.25 209 SER A O 1
ATOM 1607 N N . GLY A 1 210 ? -2.913 12.807 0.974 1.00 97.56 210 GLY A N 1
ATOM 1608 C CA . GLY A 1 210 ? -2.724 14.040 0.219 1.00 97.56 210 GLY A CA 1
ATOM 1609 C C . GLY A 1 210 ? -2.994 13.836 -1.270 1.00 97.56 210 GLY A C 1
ATOM 1610 O O . GLY A 1 210 ? -2.463 12.921 -1.905 1.00 97.56 210 GLY A O 1
ATOM 1611 N N . LYS A 1 211 ? -3.788 14.726 -1.878 1.00 96.69 211 LYS A N 1
ATOM 1612 C CA . LYS A 1 211 ? -4.058 14.713 -3.330 1.00 96.69 211 LYS A CA 1
ATOM 1613 C C . LYS A 1 211 ? -2.818 14.691 -4.216 1.00 96.69 211 LYS A C 1
ATOM 1615 O O . LYS A 1 211 ? -2.879 14.150 -5.320 1.00 96.69 211 LYS A O 1
ATOM 1620 N N . ASN A 1 212 ? -1.719 15.284 -3.759 1.00 95.38 212 ASN A N 1
ATOM 1621 C CA . ASN A 1 212 ? -0.483 15.345 -4.522 1.00 95.38 212 ASN A CA 1
ATOM 1622 C C . ASN A 1 212 ? 0.519 14.262 -4.116 1.00 95.38 212 ASN A C 1
ATOM 1624 O O . ASN A 1 212 ? 1.685 14.416 -4.449 1.00 95.38 212 ASN A O 1
ATOM 1628 N N . ASP A 1 213 ? 0.137 13.169 -3.453 1.00 97.25 213 ASP A N 1
ATOM 1629 C CA . ASP A 1 213 ? 1.115 12.130 -3.117 1.00 97.25 213 ASP A CA 1
ATOM 1630 C C . ASP A 1 213 ? 1.765 11.513 -4.387 1.00 97.25 213 ASP A C 1
ATOM 1632 O O . ASP A 1 213 ? 1.074 11.043 -5.308 1.00 97.25 213 ASP A O 1
ATOM 1636 N N . PRO A 1 214 ? 3.111 11.546 -4.515 1.00 96.25 214 PRO A N 1
ATOM 1637 C CA . PRO A 1 214 ? 3.794 11.031 -5.695 1.00 96.25 214 PRO A CA 1
ATOM 1638 C C . PRO A 1 214 ? 3.927 9.502 -5.715 1.00 96.25 214 PRO A C 1
ATOM 1640 O O . PRO A 1 214 ? 4.210 8.954 -6.785 1.00 96.25 214 PRO A O 1
ATOM 1643 N N . VAL A 1 215 ? 3.735 8.831 -4.579 1.00 96.75 215 VAL A N 1
ATOM 1644 C CA . VAL A 1 215 ? 3.990 7.405 -4.344 1.00 96.75 215 VAL A CA 1
ATOM 1645 C C . VAL A 1 215 ? 2.683 6.616 -4.293 1.00 96.75 215 VAL A C 1
ATOM 1647 O O . VAL A 1 215 ? 2.484 5.718 -5.106 1.00 96.75 215 VAL A O 1
ATOM 1650 N N . VAL A 1 216 ? 1.771 6.967 -3.386 1.00 97.44 216 VAL A N 1
ATOM 1651 C CA . VAL A 1 216 ? 0.459 6.321 -3.250 1.00 97.44 216 VAL A CA 1
ATOM 1652 C C . VAL A 1 216 ? -0.604 7.321 -3.666 1.00 97.44 216 VAL A C 1
ATOM 1654 O O . VAL A 1 216 ? -1.010 8.191 -2.906 1.00 97.44 216 VAL A O 1
ATOM 1657 N N . LYS A 1 217 ? -1.042 7.205 -4.918 1.00 97.38 217 LYS A N 1
ATOM 1658 C CA . LYS A 1 217 ? -1.952 8.172 -5.530 1.00 97.38 217 LYS A CA 1
ATOM 1659 C C . LYS A 1 217 ? -3.283 8.244 -4.782 1.00 97.38 217 LYS A C 1
ATOM 1661 O O . LYS A 1 217 ? -3.863 7.220 -4.426 1.00 97.38 217 LYS A O 1
ATOM 1666 N N . PHE A 1 218 ? -3.812 9.461 -4.664 1.00 97.94 218 PHE A N 1
ATOM 1667 C CA . PHE A 1 218 ? -5.065 9.758 -3.963 1.00 97.94 218 PHE A CA 1
ATOM 1668 C C . PHE A 1 218 ? -6.269 8.936 -4.440 1.00 97.94 218 PHE A C 1
ATOM 1670 O O . PHE A 1 218 ? -7.180 8.685 -3.653 1.00 97.94 218 PHE A O 1
ATOM 1677 N N . PHE A 1 219 ? -6.267 8.472 -5.701 1.00 98.00 219 PHE A N 1
ATOM 1678 C CA . PHE A 1 219 ? -7.342 7.619 -6.209 1.00 98.00 219 PHE A CA 1
ATOM 1679 C C . PHE A 1 219 ? -7.549 6.383 -5.334 1.00 98.00 219 PHE A C 1
ATOM 1681 O O . PHE A 1 219 ? -8.686 5.991 -5.155 1.00 98.00 219 PHE A O 1
ATOM 1688 N N . HIS A 1 220 ? -6.510 5.825 -4.701 1.00 98.38 220 HIS A N 1
ATOM 1689 C CA . HIS A 1 220 ? -6.694 4.687 -3.802 1.00 98.38 220 HIS A CA 1
ATOM 1690 C C . HIS A 1 220 ? -7.692 4.996 -2.687 1.00 98.38 220 HIS A C 1
ATOM 1692 O O . HIS A 1 220 ? -8.637 4.240 -2.474 1.00 98.38 220 HIS A O 1
ATOM 1698 N N . ALA A 1 221 ? -7.485 6.110 -1.981 1.00 98.38 221 ALA A N 1
ATOM 1699 C CA . ALA A 1 221 ? -8.347 6.522 -0.883 1.00 98.38 221 ALA A CA 1
ATOM 1700 C C . ALA A 1 221 ? -9.739 6.936 -1.382 1.00 98.38 221 ALA A C 1
ATOM 1702 O O . ALA A 1 221 ? -10.733 6.636 -0.724 1.00 98.38 221 ALA A O 1
ATOM 1703 N N . GLN A 1 222 ? -9.810 7.573 -2.555 1.00 98.56 222 GLN A N 1
ATOM 1704 C CA . GLN A 1 222 ? -11.070 7.954 -3.192 1.00 98.56 222 GLN A CA 1
ATOM 1705 C C . GLN A 1 222 ? -11.896 6.732 -3.617 1.00 98.56 222 GLN A C 1
ATOM 1707 O O . GLN A 1 222 ? -13.058 6.635 -3.244 1.00 98.56 222 GLN A O 1
ATOM 1712 N N . ASP A 1 223 ? -11.296 5.773 -4.322 1.00 98.50 223 ASP A N 1
ATOM 1713 C CA . ASP A 1 223 ? -11.968 4.566 -4.808 1.00 98.50 223 ASP A CA 1
ATOM 1714 C C . ASP A 1 223 ? -12.431 3.680 -3.643 1.00 98.50 223 ASP A C 1
ATOM 1716 O O . ASP A 1 223 ? -13.549 3.169 -3.664 1.00 98.50 223 ASP A O 1
ATOM 1720 N N . ALA A 1 224 ? -11.620 3.547 -2.584 1.00 98.50 224 ALA A N 1
ATOM 1721 C CA . ALA A 1 224 ? -12.028 2.834 -1.372 1.00 98.50 224 ALA A CA 1
ATOM 1722 C C . ALA A 1 224 ? -13.204 3.531 -0.670 1.00 98.50 224 ALA A C 1
ATOM 1724 O O . ALA A 1 224 ? -14.175 2.878 -0.285 1.00 98.50 224 ALA A O 1
ATOM 1725 N N . PHE A 1 225 ? -13.149 4.860 -0.532 1.00 98.62 225 PHE A N 1
ATOM 1726 C CA . PHE A 1 225 ? -14.259 5.637 0.016 1.00 98.62 225 PHE A CA 1
ATOM 1727 C C . PHE A 1 225 ? -15.533 5.446 -0.817 1.00 98.62 225 PHE A C 1
ATOM 1729 O O . PHE A 1 225 ? -16.585 5.135 -0.259 1.00 98.62 225 PHE A O 1
ATOM 1736 N N . ASP A 1 226 ? -15.440 5.583 -2.138 1.00 98.56 226 ASP A N 1
ATOM 1737 C CA . ASP A 1 226 ? -16.584 5.495 -3.042 1.00 98.56 226 ASP A CA 1
ATOM 1738 C C . ASP A 1 226 ? -17.186 4.082 -3.078 1.00 98.56 226 ASP A C 1
ATOM 1740 O O . ASP A 1 226 ? -18.411 3.957 -2.989 1.00 98.56 226 ASP A O 1
ATOM 1744 N N . ASP A 1 227 ? -16.369 3.020 -3.114 1.00 98.50 227 ASP A N 1
ATOM 1745 C CA . ASP A 1 227 ? -16.848 1.630 -3.039 1.00 98.50 227 ASP A CA 1
ATOM 1746 C C . ASP A 1 227 ? -17.644 1.401 -1.750 1.00 98.50 227 ASP A C 1
ATOM 1748 O O . ASP A 1 227 ? -18.812 1.004 -1.805 1.00 98.50 227 ASP A O 1
ATOM 1752 N N . PHE A 1 228 ? -17.086 1.742 -0.587 1.00 98.38 228 PHE A N 1
ATOM 1753 C CA . PHE A 1 228 ? -17.785 1.517 0.676 1.00 98.38 228 PHE A CA 1
ATOM 1754 C C . PHE A 1 228 ? -19.031 2.404 0.839 1.00 98.38 228 PHE A C 1
ATOM 1756 O O . PHE A 1 228 ? -20.064 1.954 1.346 1.00 98.38 228 PHE A O 1
ATOM 1763 N N . ARG A 1 229 ? -18.992 3.659 0.373 1.00 98.06 229 ARG A N 1
ATOM 1764 C CA . ARG A 1 229 ? -20.171 4.542 0.357 1.00 98.06 229 ARG A CA 1
ATOM 1765 C C . ARG A 1 229 ? -21.264 4.008 -0.563 1.00 98.06 229 ARG A C 1
ATOM 1767 O O . ARG A 1 229 ? -22.437 4.076 -0.191 1.00 98.06 229 ARG A O 1
ATOM 1774 N N . SER A 1 230 ? -20.902 3.452 -1.721 1.00 97.94 230 SER A N 1
ATOM 1775 C CA . SER A 1 230 ? -21.854 2.849 -2.663 1.00 97.94 230 SER A CA 1
ATOM 1776 C C . SER A 1 230 ? -22.573 1.630 -2.069 1.00 97.94 230 SER A C 1
ATOM 1778 O O . SER A 1 230 ? -23.733 1.380 -2.392 1.00 97.94 230 SER A O 1
ATOM 1780 N N . ARG A 1 231 ? -21.932 0.946 -1.112 1.00 96.94 231 ARG A N 1
ATOM 1781 C CA . ARG A 1 231 ? -22.488 -0.166 -0.317 1.00 96.94 231 ARG A CA 1
ATOM 1782 C C . ARG A 1 231 ? -23.359 0.292 0.858 1.00 96.94 231 ARG A C 1
ATOM 1784 O O . ARG A 1 231 ? -23.864 -0.524 1.622 1.00 96.94 231 ARG A O 1
ATOM 1791 N N . GLY A 1 232 ? -23.564 1.601 1.012 1.00 96.88 232 GLY A N 1
ATOM 1792 C CA . GLY A 1 232 ? -24.429 2.183 2.038 1.00 96.88 232 GLY A CA 1
ATOM 1793 C C . GLY A 1 232 ? -23.742 2.453 3.377 1.00 96.88 232 GLY A C 1
ATOM 1794 O O . GLY A 1 232 ? -24.426 2.824 4.336 1.00 96.88 232 GLY A O 1
ATOM 1795 N N . MET A 1 233 ? -22.415 2.315 3.463 1.00 96.81 233 MET A N 1
ATOM 1796 C CA . MET A 1 233 ? -21.676 2.571 4.699 1.00 96.81 233 MET A CA 1
ATOM 1797 C C . MET A 1 233 ? -21.681 4.065 5.034 1.00 96.81 233 MET A C 1
ATOM 1799 O O . MET A 1 233 ? -21.335 4.918 4.214 1.00 96.81 233 MET A O 1
ATOM 1803 N N . LYS A 1 234 ? -22.102 4.414 6.255 1.00 94.94 234 LYS A N 1
ATOM 1804 C CA . LYS A 1 234 ? -22.283 5.821 6.670 1.00 94.94 234 LYS A CA 1
ATOM 1805 C C . LYS A 1 234 ? -21.182 6.355 7.577 1.00 94.94 234 LYS A C 1
ATOM 1807 O O . LYS A 1 234 ? -21.005 7.564 7.657 1.00 94.94 234 LYS A O 1
ATOM 1812 N N . ASN A 1 235 ? -20.459 5.460 8.227 1.00 94.00 235 ASN A N 1
ATOM 1813 C CA . ASN A 1 235 ? -19.439 5.695 9.244 1.00 94.00 235 ASN A CA 1
ATOM 1814 C C . ASN A 1 235 ? -18.017 5.733 8.661 1.00 94.00 235 ASN A C 1
ATOM 1816 O O . ASN A 1 235 ? -17.067 5.350 9.336 1.00 94.00 235 ASN A O 1
ATOM 1820 N N . ILE A 1 236 ? -17.880 6.186 7.414 1.00 97.25 236 ILE A N 1
ATOM 1821 C CA . ILE A 1 236 ? -16.601 6.283 6.711 1.00 97.25 236 ILE A CA 1
ATOM 1822 C C . ILE A 1 236 ? -16.381 7.733 6.318 1.00 97.25 236 ILE A C 1
ATOM 1824 O O . ILE A 1 236 ? -17.284 8.371 5.769 1.00 97.25 236 ILE A O 1
ATOM 1828 N N . ALA A 1 237 ? -15.185 8.238 6.585 1.00 98.06 237 ALA A N 1
ATOM 1829 C CA . ALA A 1 237 ? -14.740 9.563 6.188 1.00 98.06 237 ALA A CA 1
ATOM 1830 C C . ALA A 1 237 ? -13.464 9.473 5.343 1.00 98.06 237 ALA A C 1
ATOM 1832 O O . ALA A 1 237 ? -12.657 8.565 5.527 1.00 98.06 237 ALA A O 1
ATOM 1833 N N . LEU A 1 238 ? -13.288 10.433 4.436 1.00 98.62 238 LEU A N 1
ATOM 1834 C CA . LEU A 1 238 ? -12.064 10.642 3.667 1.00 98.62 238 LEU A CA 1
ATOM 1835 C C . LEU A 1 238 ? -11.573 12.070 3.913 1.00 98.62 238 LEU A C 1
ATOM 1837 O O . LEU A 1 238 ? -12.326 13.025 3.715 1.00 98.62 238 LEU A O 1
ATOM 1841 N N . VAL A 1 239 ? -10.322 12.214 4.344 1.00 98.62 239 VAL A N 1
ATOM 1842 C CA . VAL A 1 239 ? -9.683 13.507 4.609 1.00 98.62 239 VAL A CA 1
ATOM 1843 C C . VAL A 1 239 ? -8.504 13.712 3.666 1.00 98.62 239 VAL A C 1
ATOM 1845 O O . VAL A 1 239 ? -7.564 12.922 3.635 1.00 98.62 239 VAL A O 1
ATOM 1848 N N . ASP A 1 240 ? -8.560 14.813 2.921 1.00 98.38 240 ASP A N 1
ATOM 1849 C CA . ASP A 1 240 ? -7.464 15.300 2.088 1.00 98.38 240 ASP A CA 1
ATOM 1850 C C . ASP A 1 240 ? -6.618 16.314 2.862 1.00 98.38 240 ASP A C 1
ATOM 1852 O O . ASP A 1 240 ? -7.130 17.352 3.290 1.00 98.38 240 ASP A O 1
ATOM 1856 N N . VAL A 1 241 ? -5.329 16.017 3.033 1.00 97.94 241 VAL A N 1
ATOM 1857 C CA . VAL A 1 241 ? -4.378 16.864 3.775 1.00 97.94 241 VAL A CA 1
ATOM 1858 C C . VAL A 1 241 ? -3.511 17.748 2.878 1.00 97.94 241 VAL A C 1
ATOM 1860 O O . VAL A 1 241 ? -2.730 18.550 3.393 1.00 97.94 241 VAL A O 1
ATOM 1863 N N . ASP A 1 242 ? -3.665 17.686 1.553 1.00 96.38 242 ASP A N 1
ATOM 1864 C CA . ASP A 1 242 ? -2.799 18.410 0.613 1.00 96.38 242 ASP A CA 1
ATOM 1865 C C . ASP A 1 242 ? -2.819 19.925 0.837 1.00 96.38 242 ASP A C 1
ATOM 1867 O O . ASP A 1 242 ? -1.782 20.586 0.824 1.00 96.38 242 ASP A O 1
ATOM 1871 N N . LYS A 1 243 ? -3.996 20.484 1.140 1.00 95.69 243 LYS A N 1
ATOM 1872 C CA . LYS A 1 243 ? -4.120 21.913 1.447 1.00 95.69 243 LYS A CA 1
ATOM 1873 C C . LYS A 1 243 ? -3.317 22.299 2.693 1.00 95.69 243 LYS A C 1
ATOM 1875 O O . LYS A 1 243 ? -2.692 23.357 2.705 1.00 95.69 243 LYS A O 1
ATOM 1880 N N . ASN A 1 244 ? -3.324 21.462 3.730 1.00 96.50 244 ASN A N 1
ATOM 1881 C CA . ASN A 1 244 ? -2.569 21.700 4.961 1.00 96.50 244 ASN A CA 1
ATOM 1882 C C . ASN A 1 244 ? -1.056 21.582 4.725 1.00 96.50 244 ASN A C 1
ATOM 1884 O O . ASN A 1 244 ? -0.284 22.393 5.248 1.00 96.50 244 ASN A O 1
ATOM 1888 N N . ILE A 1 245 ? -0.649 20.626 3.885 1.00 96.06 245 ILE A N 1
ATOM 1889 C CA . ILE A 1 245 ? 0.734 20.462 3.427 1.00 96.06 245 ILE A CA 1
ATOM 1890 C C . ILE A 1 245 ? 1.190 21.714 2.681 1.00 96.06 245 ILE A C 1
ATOM 1892 O O . ILE A 1 245 ? 2.189 22.315 3.069 1.00 96.06 245 ILE A O 1
ATOM 1896 N N . ALA A 1 246 ? 0.427 22.167 1.683 1.00 95.25 246 ALA A N 1
ATOM 1897 C CA . ALA A 1 246 ? 0.751 23.361 0.907 1.00 95.25 246 ALA A CA 1
ATOM 1898 C C . ALA A 1 246 ? 0.820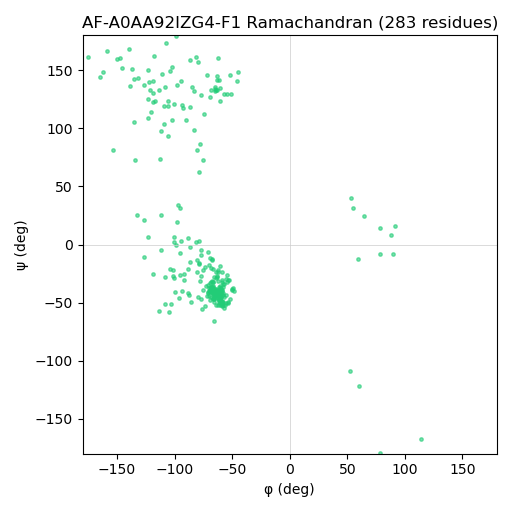 24.629 1.774 1.00 95.25 246 ALA A C 1
ATOM 1900 O O . ALA A 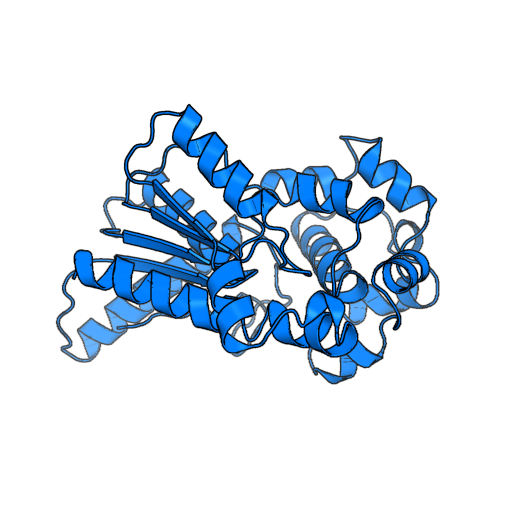1 246 ? 1.673 25.484 1.556 1.00 95.25 246 ALA A O 1
ATOM 1901 N N . GLN A 1 247 ? -0.036 24.745 2.793 1.00 96.06 247 GLN A N 1
ATOM 1902 C CA . GLN A 1 247 ? 0.006 25.863 3.742 1.00 96.06 247 GLN A CA 1
ATOM 1903 C C . GLN A 1 247 ? 1.262 25.865 4.622 1.00 96.06 247 GLN A C 1
ATOM 1905 O O . GLN A 1 247 ? 1.727 26.936 5.004 1.00 96.06 247 GLN A O 1
ATOM 1910 N N . THR A 1 248 ? 1.801 24.690 4.953 1.00 96.12 248 THR A N 1
ATOM 1911 C CA . THR A 1 248 ? 2.931 24.555 5.889 1.00 96.12 248 THR A CA 1
ATOM 1912 C C . THR A 1 248 ? 4.279 24.530 5.177 1.00 96.12 248 THR A C 1
ATOM 1914 O O . THR A 1 248 ? 5.236 25.137 5.650 1.00 96.12 248 THR A O 1
ATOM 1917 N N . PHE A 1 249 ? 4.355 23.851 4.034 1.00 93.56 249 PHE A N 1
ATOM 1918 C CA . PHE A 1 249 ? 5.596 23.616 3.293 1.00 93.56 249 PHE A CA 1
ATOM 1919 C C . PHE A 1 249 ? 5.657 24.362 1.952 1.00 93.56 249 PHE A C 1
ATOM 1921 O O . PHE A 1 249 ? 6.688 24.339 1.285 1.00 93.56 249 PHE A O 1
ATOM 1928 N N . GLY A 1 250 ? 4.581 25.047 1.555 1.00 91.88 250 GLY A N 1
ATOM 1929 C CA . GLY A 1 250 ? 4.455 25.667 0.237 1.00 91.88 250 GLY A CA 1
ATOM 1930 C C . GLY A 1 250 ? 4.113 24.659 -0.864 1.00 91.88 250 GLY A C 1
ATOM 1931 O O . GLY A 1 250 ? 3.969 23.457 -0.634 1.00 91.88 250 GLY A O 1
ATOM 1932 N N . HIS A 1 251 ? 3.997 25.147 -2.099 1.00 90.06 251 HIS A N 1
ATOM 1933 C CA . HIS A 1 251 ? 3.739 24.320 -3.282 1.00 90.06 251 HIS A CA 1
ATOM 1934 C C . HIS A 1 251 ? 5.020 23.623 -3.772 1.00 90.06 251 HIS A C 1
ATOM 1936 O O . HIS A 1 251 ? 5.467 23.848 -4.895 1.00 90.06 251 HIS A O 1
ATOM 1942 N N . VAL A 1 252 ? 5.611 22.761 -2.931 1.00 88.06 252 VAL A N 1
ATOM 1943 C CA . VAL A 1 252 ? 6.911 22.106 -3.196 1.00 88.06 252 VAL A CA 1
ATOM 1944 C C . VAL A 1 252 ? 6.956 21.339 -4.514 1.00 88.06 252 VAL A C 1
ATOM 1946 O O . VAL A 1 252 ? 8.008 21.262 -5.135 1.00 88.06 252 VAL A O 1
ATOM 1949 N N . ARG A 1 253 ? 5.816 20.811 -4.975 1.00 88.25 253 ARG A N 1
ATOM 1950 C CA . ARG A 1 253 ? 5.707 20.147 -6.277 1.00 88.25 253 ARG A CA 1
ATOM 1951 C C . ARG A 1 253 ? 6.098 21.085 -7.417 1.00 88.25 253 ARG A C 1
ATOM 1953 O O . ARG A 1 253 ? 6.775 20.672 -8.345 1.00 88.25 253 ARG A O 1
ATOM 1960 N N . ASP A 1 254 ? 5.692 22.344 -7.337 1.00 90.56 254 ASP A N 1
ATOM 1961 C CA . ASP A 1 254 ? 5.872 23.299 -8.426 1.00 90.56 254 ASP A CA 1
ATOM 1962 C C . ASP A 1 254 ? 7.231 24.020 -8.319 1.00 90.56 254 ASP A C 1
ATOM 1964 O O . ASP A 1 254 ? 7.741 24.537 -9.311 1.00 90.56 254 ASP A O 1
ATOM 1968 N N . THR A 1 255 ? 7.840 24.038 -7.125 1.00 90.88 255 THR A N 1
ATOM 1969 C CA . THR A 1 255 ? 9.069 24.799 -6.839 1.00 90.88 255 THR A CA 1
ATOM 1970 C C . THR A 1 255 ? 10.330 23.947 -6.660 1.00 90.88 255 THR A C 1
ATOM 1972 O O . THR A 1 255 ? 11.423 24.444 -6.913 1.00 90.88 255 THR A O 1
ATOM 1975 N N . ASP A 1 256 ? 10.213 22.693 -6.209 1.00 92.69 256 ASP A N 1
ATOM 1976 C CA . ASP A 1 256 ? 11.335 21.784 -5.923 1.00 92.69 256 ASP A CA 1
ATOM 1977 C C . ASP A 1 256 ? 10.896 20.312 -6.071 1.00 92.69 256 ASP A C 1
ATOM 1979 O O . ASP A 1 256 ? 10.591 19.606 -5.103 1.00 92.69 256 ASP A O 1
ATOM 1983 N N . MET A 1 257 ? 10.871 19.840 -7.321 1.00 90.81 257 MET A N 1
ATOM 1984 C CA . MET A 1 257 ? 10.482 18.467 -7.667 1.00 90.81 257 MET A CA 1
ATOM 1985 C C . MET A 1 257 ? 11.290 17.378 -6.929 1.00 90.81 257 MET A C 1
ATOM 1987 O O . MET A 1 257 ? 10.675 16.421 -6.452 1.00 90.81 257 MET A O 1
ATOM 1991 N N . PRO A 1 258 ? 12.631 17.472 -6.792 1.00 90.62 258 PRO A N 1
ATOM 1992 C CA . PRO A 1 258 ? 13.401 16.515 -5.996 1.00 90.62 258 PRO A CA 1
ATOM 1993 C C . PRO A 1 258 ? 12.962 16.419 -4.531 1.00 90.62 258 PRO A C 1
ATOM 1995 O O . PRO A 1 258 ? 12.870 15.313 -3.994 1.00 90.62 258 PRO A O 1
ATOM 1998 N N . THR A 1 259 ? 12.694 17.549 -3.871 1.00 93.00 259 THR A N 1
ATOM 1999 C CA . THR A 1 259 ? 12.196 17.549 -2.486 1.00 93.00 259 THR A CA 1
ATOM 2000 C C . THR A 1 259 ? 10.771 17.023 -2.411 1.00 93.00 259 THR A C 1
ATOM 2002 O O . THR A 1 259 ? 10.487 16.193 -1.553 1.00 93.00 259 THR A O 1
ATOM 2005 N N . TYR A 1 260 ? 9.902 17.398 -3.347 1.00 93.88 260 TYR A N 1
ATOM 2006 C CA . TYR A 1 260 ? 8.549 16.852 -3.441 1.00 93.88 260 TYR A CA 1
ATOM 2007 C C . TYR A 1 260 ? 8.538 15.316 -3.539 1.00 93.88 260 TYR A C 1
ATOM 2009 O O . TYR A 1 260 ? 7.868 14.657 -2.746 1.00 93.88 260 TYR A O 1
ATOM 2017 N N . LEU A 1 261 ? 9.326 14.728 -4.446 1.00 90.31 261 LEU A N 1
ATOM 2018 C CA . LEU A 1 261 ? 9.394 13.270 -4.613 1.00 90.31 261 LEU A CA 1
ATOM 2019 C C . LEU A 1 261 ? 9.947 12.542 -3.379 1.00 90.31 261 LEU A C 1
ATOM 2021 O O . LEU A 1 261 ? 9.608 11.381 -3.159 1.00 90.31 261 LEU A O 1
ATOM 2025 N N . ARG A 1 262 ? 10.805 13.203 -2.595 1.00 90.25 262 ARG A N 1
ATOM 2026 C CA . ARG A 1 262 ? 11.464 12.616 -1.422 1.00 90.25 262 ARG A CA 1
ATOM 2027 C C . ARG A 1 262 ? 10.636 12.755 -0.144 1.00 90.25 262 ARG A C 1
ATOM 2029 O O . ARG A 1 262 ? 10.555 11.804 0.623 1.00 90.25 262 ARG A O 1
ATOM 2036 N N . GLU A 1 263 ? 10.052 13.926 0.084 1.00 94.69 263 GLU A N 1
ATOM 2037 C CA . GLU A 1 263 ? 9.465 14.296 1.376 1.00 94.69 263 GLU A CA 1
ATOM 2038 C C . GLU A 1 263 ? 7.944 14.162 1.413 1.00 94.69 263 GLU A C 1
ATOM 2040 O O . GLU A 1 263 ? 7.389 13.914 2.482 1.00 94.69 263 GLU A O 1
ATOM 2045 N N . TYR A 1 264 ? 7.250 14.320 0.278 1.00 96.94 264 TYR A N 1
ATOM 2046 C CA . TYR A 1 264 ? 5.793 14.461 0.309 1.00 96.94 264 TYR A CA 1
ATOM 2047 C C . TYR A 1 264 ? 5.125 13.252 0.963 1.00 96.94 264 TYR A C 1
ATOM 2049 O O . TYR A 1 264 ? 4.395 13.420 1.931 1.00 96.94 264 TYR A O 1
ATOM 2057 N N . HIS A 1 265 ? 5.439 12.043 0.492 1.00 96.38 265 HIS A N 1
ATOM 205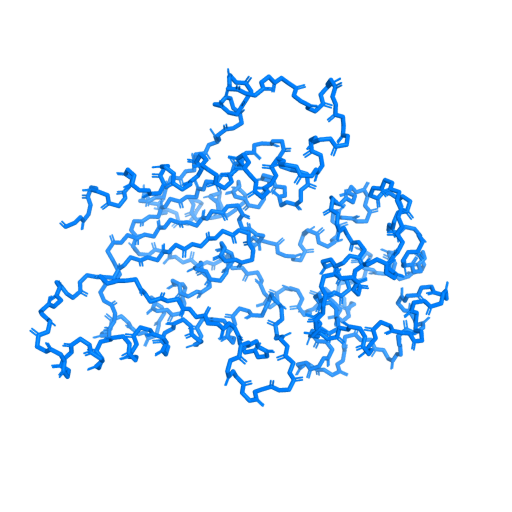8 C CA . HIS A 1 265 ? 4.857 10.815 1.024 1.00 96.38 265 HIS A CA 1
ATOM 2059 C C . HIS A 1 265 ? 5.296 10.565 2.478 1.00 96.38 265 HIS A C 1
ATOM 2061 O O . HIS A 1 265 ? 4.499 10.629 3.410 1.00 96.38 265 HIS A O 1
ATOM 2067 N N . GLY A 1 266 ? 6.590 10.308 2.691 1.00 93.88 266 GLY A N 1
ATOM 2068 C CA . GLY A 1 266 ? 7.102 9.814 3.974 1.00 93.88 266 GLY A CA 1
ATOM 2069 C C . GLY A 1 266 ? 7.159 10.843 5.105 1.00 93.88 266 GLY A C 1
ATOM 2070 O O . GLY A 1 266 ? 7.217 10.443 6.267 1.00 93.88 266 GLY A O 1
ATOM 2071 N N . THR A 1 267 ? 7.133 12.140 4.788 1.00 95.31 267 THR A N 1
ATOM 2072 C CA . THR A 1 267 ? 7.275 13.218 5.775 1.00 95.31 267 THR A CA 1
ATOM 2073 C C . THR A 1 267 ? 5.978 14.011 5.899 1.00 95.31 267 THR A C 1
ATOM 2075 O O . THR A 1 267 ? 5.412 14.091 6.991 1.00 95.31 267 THR A O 1
ATOM 2078 N N . TYR A 1 268 ? 5.475 14.585 4.802 1.00 96.81 268 TYR A N 1
ATOM 2079 C CA . TYR A 1 268 ? 4.349 15.524 4.867 1.00 96.81 268 TYR A CA 1
ATOM 2080 C C . TYR A 1 268 ? 3.015 14.803 5.077 1.00 96.81 268 TYR A C 1
ATOM 2082 O O . TYR A 1 268 ? 2.320 15.073 6.060 1.00 96.81 268 TYR A O 1
ATOM 2090 N N . ASP A 1 269 ? 2.690 13.848 4.205 1.00 95.62 269 ASP A N 1
ATOM 2091 C CA . ASP A 1 269 ? 1.462 13.053 4.276 1.00 95.62 269 ASP A CA 1
ATOM 2092 C C . ASP A 1 269 ? 1.399 12.266 5.586 1.00 95.62 269 ASP A C 1
ATOM 2094 O O . ASP A 1 269 ? 0.398 12.320 6.306 1.00 95.62 269 ASP A O 1
ATOM 2098 N N . PHE A 1 270 ? 2.508 11.618 5.958 1.00 96.25 270 PHE A N 1
ATOM 2099 C CA . PHE A 1 270 ? 2.632 10.916 7.233 1.00 96.25 270 PHE A CA 1
ATOM 2100 C C . PHE A 1 270 ? 2.295 11.813 8.431 1.00 96.25 270 PHE A C 1
ATOM 2102 O O . PHE A 1 270 ? 1.471 11.435 9.271 1.00 96.25 270 PHE A O 1
ATOM 2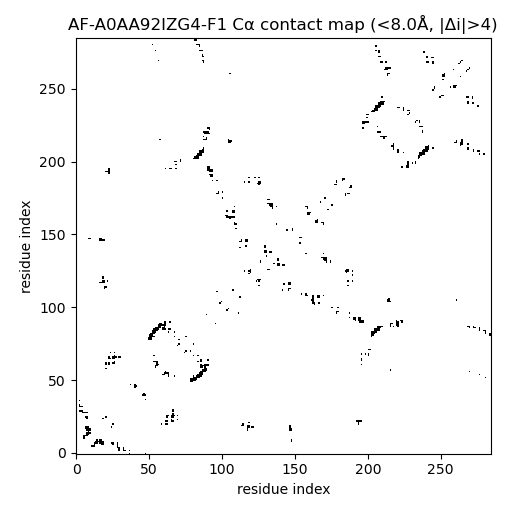109 N N . GLN A 1 271 ? 2.893 13.007 8.515 1.00 96.94 271 GLN A N 1
ATOM 2110 C CA . GLN A 1 271 ? 2.691 13.914 9.644 1.00 96.94 271 GLN A CA 1
ATOM 2111 C C . GLN A 1 271 ? 1.227 14.350 9.766 1.00 96.94 271 GLN A C 1
ATOM 2113 O O . GLN A 1 271 ? 0.638 14.228 10.845 1.00 96.94 271 GLN A O 1
ATOM 2118 N N . PHE A 1 272 ? 0.627 14.854 8.685 1.00 98.06 272 PHE A N 1
ATOM 2119 C CA . PHE A 1 272 ? -0.738 15.379 8.743 1.00 98.06 272 PHE A CA 1
ATOM 2120 C C . PHE A 1 272 ? -1.777 14.275 8.916 1.00 98.06 272 PHE A C 1
ATOM 2122 O O . PHE A 1 272 ? -2.672 14.410 9.753 1.00 98.06 272 PHE A O 1
ATOM 2129 N N . CYS A 1 273 ? -1.639 13.149 8.214 1.00 98.38 273 CYS A N 1
ATOM 2130 C CA . CYS A 1 273 ? -2.575 12.044 8.380 1.00 98.38 273 CYS A CA 1
ATOM 2131 C C . CYS A 1 273 ? -2.484 11.386 9.760 1.00 98.38 273 CYS A C 1
ATOM 2133 O O . CYS A 1 273 ? -3.510 10.973 10.299 1.00 98.38 273 CYS A O 1
ATOM 2135 N N . THR A 1 274 ? -1.305 11.358 10.389 1.00 97.69 274 THR A N 1
ATOM 2136 C CA . THR A 1 274 ? -1.173 10.883 11.777 1.00 97.69 274 THR A CA 1
ATOM 2137 C C . THR A 1 274 ? -1.917 11.795 12.757 1.00 97.69 274 THR A C 1
ATOM 2139 O O . THR A 1 274 ? -2.570 11.305 13.680 1.00 97.69 274 THR A O 1
ATOM 2142 N N . GLN A 1 275 ? -1.888 13.118 12.552 1.00 97.56 275 GLN A N 1
ATOM 2143 C CA . GLN A 1 275 ? -2.664 14.060 13.372 1.00 97.56 275 GLN A CA 1
ATOM 2144 C C . GLN A 1 275 ? -4.175 13.868 13.181 1.00 97.56 275 GLN A C 1
ATOM 2146 O O . GLN A 1 275 ? -4.917 13.830 14.164 1.00 97.56 275 GLN A O 1
ATOM 2151 N N . VAL A 1 276 ? -4.624 13.681 11.935 1.00 97.94 276 VAL A N 1
ATOM 2152 C CA . VAL A 1 276 ? -6.028 13.371 11.616 1.00 97.94 276 VAL A CA 1
ATOM 2153 C C . VAL A 1 276 ? -6.469 12.070 12.292 1.00 97.94 276 VAL A C 1
ATOM 2155 O O . VAL A 1 276 ? -7.499 12.061 12.965 1.00 97.94 276 VAL A O 1
ATOM 2158 N N . ALA A 1 277 ? -5.679 10.995 12.183 1.00 98.00 277 ALA A N 1
ATOM 2159 C CA . ALA A 1 277 ? -5.962 9.720 12.846 1.00 98.00 277 ALA A CA 1
ATOM 2160 C C . ALA A 1 277 ? -6.046 9.866 14.363 1.00 98.00 277 ALA A C 1
ATOM 2162 O O . ALA A 1 277 ? -6.968 9.335 14.980 1.00 98.00 277 ALA A O 1
ATOM 2163 N N . LYS A 1 278 ? -5.119 10.613 14.972 1.00 97.19 278 LYS A N 1
ATOM 2164 C CA . LYS A 1 278 ? -5.153 10.865 16.412 1.00 97.19 278 LYS A CA 1
ATOM 2165 C C . LYS A 1 278 ? -6.455 11.556 16.828 1.00 97.19 278 LYS A C 1
ATOM 2167 O O . LYS A 1 278 ? -7.124 11.062 17.731 1.00 97.19 278 LYS A O 1
ATOM 2172 N N . HIS A 1 279 ? -6.820 12.662 16.178 1.00 97.19 279 HIS A N 1
ATOM 2173 C CA . HIS A 1 279 ? -8.060 13.375 16.499 1.00 97.19 279 HIS A CA 1
ATOM 2174 C C . HIS A 1 279 ? -9.297 12.499 16.292 1.00 97.19 279 HIS A C 1
ATOM 2176 O O . HIS A 1 279 ? -10.235 12.565 17.082 1.00 97.19 279 HIS A O 1
ATOM 2182 N N . PHE A 1 280 ? -9.290 11.657 15.257 1.00 97.81 280 PHE A N 1
ATOM 2183 C CA . PHE A 1 280 ? -10.352 10.687 15.030 1.00 97.81 280 PHE A CA 1
ATOM 2184 C C . PHE A 1 280 ? -10.454 9.684 16.187 1.00 97.81 280 PHE A C 1
ATOM 2186 O O . PHE A 1 280 ? -11.537 9.503 16.732 1.00 97.81 280 PHE A O 1
ATOM 2193 N N . PHE A 1 281 ? -9.341 9.084 16.617 1.00 97.56 281 PHE A N 1
ATOM 2194 C CA . PHE A 1 281 ? -9.321 8.113 17.716 1.00 97.56 281 PHE A CA 1
ATOM 2195 C C . PHE A 1 281 ? -9.674 8.696 19.081 1.00 97.56 281 PHE A C 1
ATOM 2197 O O . PHE A 1 281 ? -10.292 7.999 19.884 1.00 97.56 281 PHE A O 1
ATOM 2204 N N . ASP A 1 282 ? -9.341 9.961 19.342 1.00 96.44 282 ASP A N 1
ATOM 2205 C CA . ASP A 1 282 ? -9.706 10.638 20.591 1.00 96.44 282 ASP A CA 1
ATOM 2206 C C . ASP A 1 282 ? -11.240 10.676 20.803 1.00 96.44 282 ASP A C 1
ATOM 2208 O O . ASP A 1 282 ? -11.696 10.710 21.944 1.00 96.44 282 ASP A O 1
ATOM 2212 N N . ALA A 1 283 ? -12.046 10.570 19.737 1.00 94.88 283 ALA A N 1
ATOM 2213 C CA . ALA A 1 283 ? -13.508 10.483 19.821 1.00 94.88 283 ALA A CA 1
ATOM 2214 C C . ALA A 1 283 ? -14.052 9.094 20.234 1.00 94.88 283 ALA A C 1
ATOM 2216 O O . ALA A 1 283 ? -15.249 8.969 20.493 1.00 94.88 283 ALA A O 1
ATOM 2217 N N . TYR A 1 284 ? -13.204 8.059 20.298 1.00 93.12 284 TYR A N 1
ATOM 2218 C CA . TYR A 1 284 ? -13.599 6.663 20.560 1.00 93.12 284 TYR A CA 1
ATOM 2219 C C . TYR A 1 284 ? -12.890 6.028 21.774 1.00 93.12 284 TYR A C 1
ATOM 2221 O O . TYR A 1 284 ? -13.044 4.821 22.012 1.00 93.12 284 TYR A O 1
ATOM 2229 N N . GLN A 1 285 ? -12.118 6.816 22.538 1.00 81.19 285 GLN A N 1
ATOM 2230 C CA . GLN A 1 285 ? -11.401 6.368 23.745 1.00 81.19 285 GLN A CA 1
ATOM 2231 C C . GLN A 1 285 ? -12.327 5.804 24.820 1.00 81.19 285 GLN A C 1
ATOM 2233 O O . GLN A 1 285 ? -13.491 6.238 24.948 1.00 81.19 285 GLN A O 1
#

Secondary structure (DSSP, 8-state):
-------TTSTT--SSS--TT-HHHHHHHHHHHHHHHHHHHHHTTPPP-SEEEEEEETHHHHHHHHHHHHHHHH-TTT-EEEEEEEES----HHHHHHHHHHSPPTTHHHHHHHHHHHHHHHHS-S-S-HHHHB-TTHHHHHHHHSS---SGGGGGGS--SSHHHHHHHHB-HHHHHHHHH-TT-HHHHHHHTT---SS---S-EEEEE-TT-SSS-THHHHHHHHHHHHTT--SEEEEE-HHHHHHHH--HHHH-HHHHHHHIIIIIIHHHHHHHHHHHHHTT-

Solvent-accessible surface area (backbone atoms only — not comparable to full-atom values): 15308 Å² total; per-residue (Å²): 139,87,67,72,58,70,56,57,34,33,95,87,45,86,47,95,41,24,62,46,83,39,36,68,64,43,20,50,44,43,53,50,27,48,53,53,45,52,52,51,29,57,80,68,72,50,86,74,88,66,69,35,71,44,61,27,56,36,72,35,6,30,34,30,48,27,25,49,54,51,34,69,73,77,32,60,92,77,49,47,58,60,36,37,28,30,23,40,23,58,31,46,40,35,60,48,59,40,48,32,70,83,57,47,24,51,59,40,55,53,56,51,54,32,37,51,47,16,45,29,75,72,69,65,62,36,61,95,50,53,66,65,44,26,26,82,74,44,30,84,44,46,76,74,51,29,39,48,76,89,46,83,68,61,64,71,76,44,68,69,77,53,36,65,52,11,42,60,55,41,38,29,70,68,38,52,47,40,57,63,74,35,82,80,29,31,52,47,52,55,26,54,72,32,38,64,62,93,63,86,78,81,49,39,35,37,36,27,36,22,70,76,30,51,55,46,51,35,61,26,53,49,52,45,49,49,52,33,43,75,73,66,47,78,57,63,49,79,46,74,43,38,67,60,44,35,73,74,69,42,65,34,67,85,75,37,55,74,55,31,63,63,36,37,48,78,49,48,40,46,54,52,38,51,52,52,40,49,62,57,49,67,77,66,112